Protein AF-X1UW43-F1 (afdb_monomer_lite)

Organism: NCBI:txid412755

Radius of gyration: 17.54 Å; chains: 1; bounding box: 46×27×48 Å

Structure (mmCIF, N/CA/C/O backbone):
data_AF-X1UW43-F1
#
_entry.id   AF-X1UW43-F1
#
loop_
_atom_site.group_PDB
_atom_site.id
_atom_site.type_symbol
_atom_site.label_atom_id
_atom_site.label_alt_id
_atom_site.label_comp_id
_atom_site.label_asym_id
_atom_site.label_entity_id
_atom_site.label_seq_id
_atom_site.pdbx_PDB_ins_code
_atom_site.Cartn_x
_atom_site.Cartn_y
_atom_site.Cartn_z
_atom_site.occupancy
_atom_site.B_iso_or_equiv
_atom_site.auth_seq_id
_atom_site.auth_comp_id
_atom_site.auth_asym_id
_atom_site.auth_atom_id
_atom_site.pdbx_PDB_model_num
ATOM 1 N N . MET A 1 1 ? -6.649 0.901 -11.925 1.00 90.19 1 MET A N 1
ATOM 2 C CA . MET A 1 1 ? -6.310 0.502 -13.309 1.00 90.19 1 MET A CA 1
ATOM 3 C C . MET A 1 1 ? -7.584 0.307 -14.123 1.00 90.19 1 MET A C 1
ATOM 5 O O . MET A 1 1 ? -8.541 -0.236 -13.590 1.00 90.19 1 MET A O 1
ATOM 9 N N . ASN A 1 2 ? -7.604 0.718 -15.393 1.00 94.00 2 ASN A N 1
ATOM 10 C CA . ASN A 1 2 ? -8.690 0.448 -16.346 1.00 94.00 2 ASN A CA 1
ATOM 11 C C . ASN A 1 2 ? -8.198 -0.354 -17.572 1.00 94.00 2 ASN A C 1
ATOM 13 O O . ASN A 1 2 ? -7.004 -0.603 -17.740 1.00 94.00 2 ASN A O 1
ATOM 17 N N . SER A 1 3 ? -9.119 -0.742 -18.460 1.00 96.75 3 SER A N 1
ATOM 18 C CA . SER A 1 3 ? -8.803 -1.560 -19.642 1.00 96.75 3 SER A CA 1
ATOM 19 C C . SER A 1 3 ? -7.842 -0.884 -20.632 1.00 96.75 3 SER A C 1
ATOM 21 O O . SER A 1 3 ? -7.029 -1.567 -21.255 1.00 96.75 3 SER A O 1
ATOM 23 N N . LYS A 1 4 ? -7.885 0.449 -20.772 1.00 96.19 4 LYS A N 1
ATOM 24 C CA . LYS A 1 4 ? -6.966 1.206 -21.643 1.00 96.19 4 LYS A CA 1
ATOM 25 C C . LYS A 1 4 ? -5.542 1.186 -21.086 1.00 96.19 4 LYS A C 1
ATOM 27 O O . LYS A 1 4 ? -4.604 0.924 -21.835 1.00 96.19 4 LYS A O 1
ATOM 32 N N . GLN A 1 5 ? -5.401 1.407 -19.781 1.00 96.12 5 GLN A N 1
ATOM 33 C CA . GLN A 1 5 ? -4.134 1.307 -19.053 1.00 96.12 5 GLN A CA 1
ATOM 34 C C . GLN A 1 5 ? -3.518 -0.091 -19.197 1.00 96.12 5 GLN A C 1
ATOM 36 O O . GLN A 1 5 ? -2.360 -0.210 -19.589 1.00 96.12 5 GLN A O 1
ATOM 41 N N . LEU A 1 6 ? -4.309 -1.152 -19.002 1.00 95.81 6 LEU A N 1
ATOM 42 C CA . LEU A 1 6 ? -3.822 -2.528 -19.144 1.00 95.81 6 LEU A CA 1
ATOM 43 C C . LEU A 1 6 ? -3.348 -2.844 -20.574 1.00 95.81 6 LEU A C 1
ATOM 45 O O . LEU A 1 6 ? -2.309 -3.473 -20.758 1.00 95.81 6 LEU A O 1
ATOM 49 N N . ARG A 1 7 ? -4.053 -2.357 -21.607 1.00 96.62 7 ARG A N 1
ATOM 50 C CA . ARG A 1 7 ? -3.602 -2.495 -23.007 1.00 96.62 7 ARG A CA 1
ATOM 51 C C . ARG A 1 7 ? -2.282 -1.769 -23.271 1.00 96.62 7 ARG A C 1
ATOM 53 O O . ARG A 1 7 ? -1.477 -2.256 -24.058 1.00 96.62 7 ARG A O 1
ATOM 60 N N . LYS A 1 8 ? -2.049 -0.617 -22.634 1.00 96.12 8 LYS A N 1
ATOM 61 C CA . LYS A 1 8 ? -0.772 0.105 -22.739 1.00 96.12 8 LYS A CA 1
ATOM 62 C C . LYS A 1 8 ? 0.363 -0.676 -22.078 1.00 96.12 8 LYS A C 1
ATOM 64 O O . LYS A 1 8 ? 1.406 -0.823 -22.708 1.00 96.12 8 LYS A O 1
ATOM 69 N N . ILE A 1 9 ? 0.128 -1.265 -20.904 1.00 96.00 9 ILE A N 1
ATOM 70 C CA . ILE A 1 9 ? 1.084 -2.185 -20.265 1.00 96.00 9 ILE A CA 1
ATOM 71 C C . ILE A 1 9 ? 1.389 -3.370 -21.192 1.00 96.00 9 ILE A C 1
ATOM 73 O O . ILE A 1 9 ? 2.551 -3.666 -21.434 1.00 96.00 9 ILE A O 1
ATOM 77 N N . ALA A 1 10 ? 0.381 -3.989 -21.811 1.00 96.81 10 ALA A N 1
ATOM 78 C CA . ALA A 1 10 ? 0.592 -5.087 -22.762 1.00 96.81 10 ALA A CA 1
ATOM 79 C C . ALA A 1 10 ? 1.395 -4.688 -24.021 1.00 96.81 10 ALA A C 1
ATOM 81 O O . ALA A 1 10 ? 1.997 -5.536 -24.674 1.00 96.81 10 ALA A O 1
ATOM 82 N N . ASN A 1 11 ? 1.418 -3.407 -24.396 1.00 96.75 11 ASN A N 1
ATOM 83 C CA . ASN A 1 11 ? 2.298 -2.933 -25.467 1.00 96.75 11 ASN A CA 1
ATOM 84 C C . ASN A 1 11 ? 3.738 -2.746 -24.972 1.00 96.75 11 ASN A C 1
ATOM 86 O O . ASN A 1 11 ? 4.671 -3.062 -25.708 1.00 96.75 11 ASN A O 1
ATOM 90 N N . LEU A 1 12 ? 3.921 -2.286 -23.727 1.00 95.94 12 LEU A N 1
ATOM 91 C CA . LEU A 1 12 ? 5.237 -2.241 -23.084 1.00 95.94 12 LEU A CA 1
ATOM 92 C C . LEU A 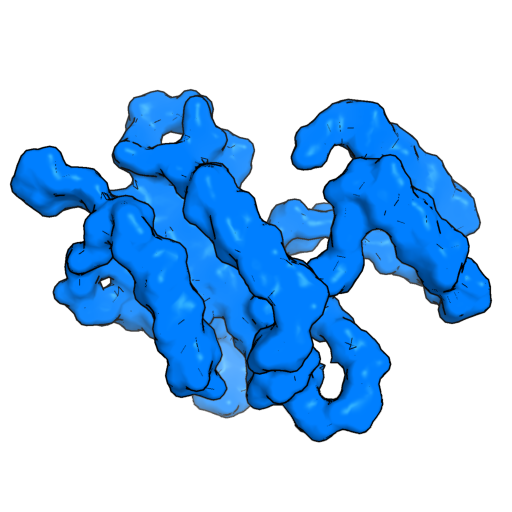1 12 ? 5.844 -3.642 -22.986 1.00 95.94 12 LEU A C 1
ATOM 94 O O . LEU A 1 12 ? 7.022 -3.811 -23.292 1.00 95.94 12 LEU A O 1
ATOM 98 N N . THR A 1 13 ? 5.045 -4.660 -22.643 1.00 97.06 13 THR A N 1
ATOM 99 C CA . THR A 1 13 ? 5.563 -6.030 -22.534 1.00 97.06 13 THR A CA 1
ATOM 100 C C . THR A 1 13 ? 6.121 -6.536 -23.856 1.00 97.06 13 THR A C 1
ATOM 102 O O . THR A 1 13 ? 7.210 -7.103 -23.881 1.00 97.06 13 THR A O 1
ATOM 105 N N . LYS A 1 14 ? 5.411 -6.301 -24.965 1.00 97.25 14 LYS A N 1
ATOM 106 C CA . LYS A 1 14 ? 5.841 -6.700 -26.313 1.00 97.25 14 LYS A CA 1
ATOM 107 C C . LYS A 1 14 ? 7.143 -6.035 -26.738 1.00 97.25 14 LYS A C 1
ATOM 109 O O . LYS A 1 14 ? 7.945 -6.682 -27.400 1.00 97.25 14 LYS A O 1
ATOM 114 N N . ARG A 1 15 ? 7.327 -4.760 -26.383 1.00 96.62 15 ARG A N 1
ATOM 115 C CA . ARG A 1 15 ? 8.488 -3.970 -26.804 1.00 96.62 15 ARG A CA 1
ATOM 116 C C . ARG A 1 15 ? 9.716 -4.221 -25.933 1.00 96.62 15 ARG A C 1
ATOM 118 O O . ARG A 1 15 ? 10.794 -4.372 -26.486 1.00 96.62 15 ARG A O 1
ATOM 125 N N . TYR A 1 16 ? 9.544 -4.293 -24.613 1.00 96.56 16 TYR A N 1
ATOM 126 C CA . TYR A 1 16 ? 10.672 -4.273 -23.674 1.00 96.56 16 TYR A CA 1
ATOM 127 C C . TYR A 1 16 ? 10.806 -5.530 -22.812 1.00 96.56 16 TYR A C 1
ATOM 129 O O . TYR A 1 16 ? 11.887 -5.813 -22.323 1.00 96.56 16 TYR A O 1
ATOM 137 N N . SER A 1 17 ? 9.733 -6.303 -22.613 1.00 96.44 17 SER A N 1
ATOM 138 C CA . SER A 1 17 ? 9.698 -7.399 -21.626 1.00 96.44 17 SER A CA 1
ATOM 139 C C . SER A 1 17 ? 9.433 -8.762 -22.265 1.00 96.44 17 SER A C 1
ATOM 141 O O . SER A 1 17 ? 8.788 -9.623 -21.673 1.00 96.44 17 SER A O 1
ATOM 143 N N . ARG A 1 18 ? 9.873 -8.969 -23.516 1.00 96.31 18 ARG A N 1
ATOM 144 C CA . ARG A 1 18 ? 9.711 -10.240 -24.261 1.00 96.31 18 ARG A CA 1
ATOM 145 C C . ARG A 1 18 ? 8.270 -10.778 -24.264 1.00 96.31 18 ARG A C 1
ATOM 147 O O . ARG A 1 18 ? 8.042 -11.980 -24.178 1.00 96.31 18 ARG A O 1
ATOM 154 N N . ASN A 1 19 ? 7.292 -9.875 -24.349 1.00 97.00 19 ASN A N 1
ATOM 155 C CA . ASN A 1 19 ? 5.861 -10.177 -24.266 1.00 97.00 19 ASN A CA 1
ATOM 156 C C . ASN A 1 19 ? 5.441 -10.896 -22.961 1.00 97.00 19 ASN A C 1
ATOM 158 O O . ASN A 1 19 ? 4.479 -11.659 -22.952 1.00 97.00 19 ASN A O 1
ATOM 162 N N . HIS A 1 20 ? 6.147 -10.634 -21.859 1.00 96.81 20 HIS A N 1
ATOM 163 C CA . HIS A 1 20 ? 5.925 -11.235 -20.545 1.00 96.81 20 HIS A CA 1
ATOM 164 C C . HIS A 1 20 ? 5.667 -10.170 -19.469 1.00 96.81 2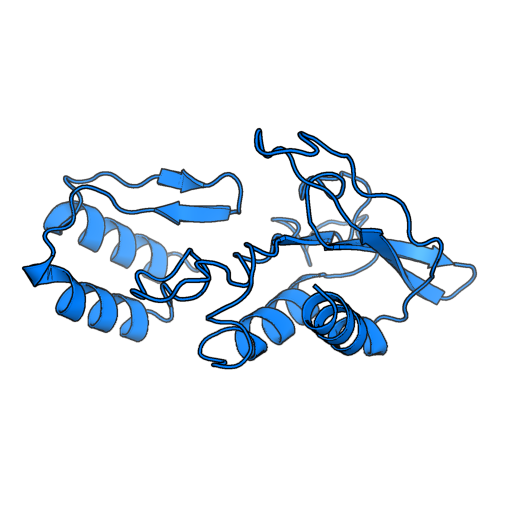0 HIS A C 1
ATOM 166 O O . HIS A 1 20 ? 6.261 -9.091 -19.504 1.00 96.81 20 HIS A O 1
ATOM 172 N N . ALA A 1 21 ? 4.793 -10.478 -18.511 1.00 96.31 21 ALA A N 1
ATOM 173 C CA . ALA A 1 21 ? 4.546 -9.698 -17.300 1.00 96.31 21 ALA A CA 1
ATOM 174 C C . ALA A 1 21 ? 4.004 -10.609 -16.197 1.00 96.31 21 ALA A C 1
ATOM 176 O O . ALA A 1 21 ? 3.316 -11.587 -16.487 1.00 96.31 21 ALA A O 1
ATOM 177 N N . GLU A 1 22 ? 4.253 -10.243 -14.944 1.00 96.88 22 GLU A N 1
ATOM 178 C CA . GLU A 1 22 ? 3.794 -11.000 -13.779 1.00 96.88 22 GLU A CA 1
ATOM 179 C C . GLU A 1 22 ? 2.925 -10.137 -12.872 1.00 96.88 22 GLU A C 1
ATOM 181 O O . GLU A 1 22 ? 3.258 -8.987 -12.589 1.00 96.88 22 GLU A O 1
ATOM 186 N N . ILE A 1 23 ? 1.819 -10.703 -12.388 1.00 95.50 23 ILE A N 1
ATOM 187 C CA . ILE A 1 23 ? 1.035 -10.104 -11.306 1.00 95.50 23 ILE A CA 1
ATOM 188 C C . ILE A 1 23 ? 1.636 -10.580 -9.985 1.00 95.50 23 ILE A C 1
ATOM 190 O O . ILE A 1 23 ? 1.760 -11.781 -9.747 1.00 95.50 23 ILE A O 1
ATOM 194 N N . THR A 1 24 ? 2.007 -9.645 -9.118 1.00 94.12 24 THR A N 1
ATOM 195 C CA . THR A 1 24 ? 2.654 -9.965 -7.845 1.00 94.12 24 THR A CA 1
ATOM 196 C C . THR A 1 24 ? 1.635 -10.386 -6.788 1.00 94.12 24 THR A C 1
ATOM 198 O O . THR A 1 24 ? 0.456 -10.026 -6.830 1.00 94.12 24 THR A O 1
ATOM 201 N N . ASN A 1 25 ? 2.112 -11.056 -5.737 1.00 92.50 25 ASN A N 1
ATOM 202 C CA . ASN A 1 25 ? 1.323 -11.331 -4.529 1.00 92.50 25 ASN A CA 1
ATOM 203 C C . ASN A 1 25 ? 0.934 -10.067 -3.734 1.00 92.50 25 ASN A C 1
ATOM 205 O O . ASN A 1 25 ? 0.271 -10.170 -2.703 1.00 92.50 25 ASN A O 1
ATOM 209 N N . ARG A 1 26 ? 1.352 -8.883 -4.198 1.00 93.81 26 ARG A N 1
ATOM 210 C CA . ARG A 1 26 ? 0.950 -7.583 -3.670 1.00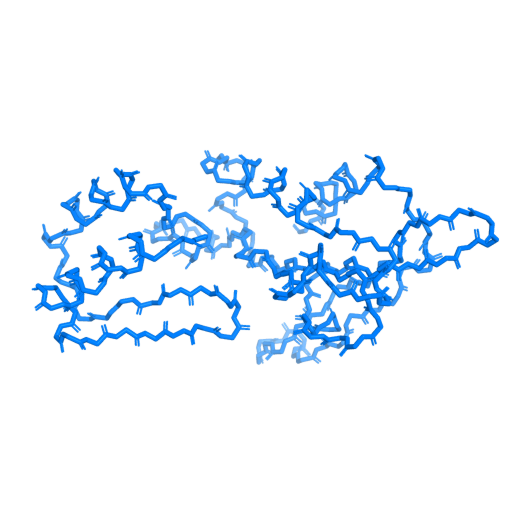 93.81 26 ARG A CA 1
ATOM 211 C C . ARG A 1 26 ? 0.097 -6.786 -4.653 1.00 93.81 26 ARG A C 1
ATOM 213 O O . ARG A 1 26 ? 0.040 -5.577 -4.516 1.00 93.81 26 ARG A O 1
ATOM 220 N N . GLN A 1 27 ? -0.566 -7.433 -5.614 1.00 94.69 27 GLN A N 1
ATOM 221 C CA . GLN A 1 27 ? -1.487 -6.784 -6.564 1.00 94.69 27 GLN A CA 1
ATOM 222 C C . GLN A 1 27 ? -0.816 -5.752 -7.498 1.00 94.69 27 GLN A C 1
ATOM 224 O O . GLN A 1 27 ? -1.488 -4.883 -8.049 1.00 94.69 27 GLN A O 1
ATOM 229 N N . SER A 1 28 ? 0.502 -5.848 -7.704 1.00 93.25 28 SER A N 1
ATOM 230 C CA . SER A 1 28 ? 1.256 -5.020 -8.661 1.00 93.25 28 SER A CA 1
ATOM 231 C C . SER A 1 28 ? 1.578 -5.808 -9.933 1.00 93.25 28 SER A C 1
ATOM 233 O O . SER A 1 28 ? 1.347 -7.015 -9.988 1.00 93.25 28 SER A O 1
ATOM 235 N N . ILE A 1 29 ? 2.136 -5.142 -10.948 1.00 94.00 29 ILE A N 1
ATOM 236 C CA . ILE A 1 29 ? 2.625 -5.782 -12.178 1.00 94.00 29 ILE A CA 1
ATOM 237 C C . ILE A 1 29 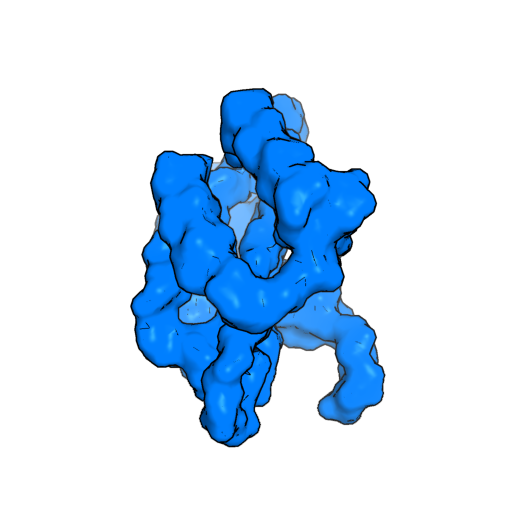? 4.139 -5.589 -12.271 1.00 94.00 29 ILE A C 1
ATOM 239 O O . ILE A 1 29 ? 4.621 -4.471 -12.105 1.00 94.00 29 ILE A O 1
ATOM 243 N N . GLN A 1 30 ? 4.875 -6.661 -12.555 1.00 93.88 30 GLN A N 1
ATOM 244 C CA . GLN A 1 30 ? 6.315 -6.633 -12.806 1.00 93.88 30 GLN A CA 1
ATOM 245 C C . GLN A 1 30 ? 6.622 -6.944 -14.271 1.00 93.88 30 GLN A C 1
ATOM 247 O O . GLN A 1 30 ? 6.085 -7.891 -14.853 1.00 93.88 30 GLN A O 1
ATOM 252 N N . LEU A 1 31 ? 7.492 -6.117 -14.851 1.00 93.88 31 LEU A N 1
ATOM 253 C CA . LEU A 1 31 ? 8.098 -6.323 -16.162 1.00 93.88 31 LEU A CA 1
ATOM 254 C C . LEU A 1 31 ? 9.540 -6.796 -15.966 1.00 93.88 31 LEU A C 1
ATOM 256 O O . LEU A 1 31 ? 10.213 -6.366 -15.031 1.00 93.88 31 LEU A O 1
ATOM 260 N N . HIS A 1 32 ? 10.003 -7.669 -16.852 1.00 93.00 32 HIS A N 1
ATOM 261 C CA . HIS A 1 32 ? 11.299 -8.341 -16.774 1.00 93.00 32 HIS A CA 1
ATOM 262 C C . HIS A 1 32 ? 12.103 -8.083 -18.049 1.00 93.00 32 HIS A C 1
ATOM 264 O O . HIS A 1 32 ? 11.546 -7.635 -19.041 1.00 93.00 32 HIS A O 1
ATOM 270 N N . TRP A 1 33 ? 13.401 -8.398 -18.053 1.00 94.88 33 TRP A N 1
ATOM 271 C CA . TRP A 1 33 ? 14.257 -8.286 -19.252 1.00 94.88 33 TRP A CA 1
ATOM 272 C C . TRP A 1 33 ? 14.370 -6.873 -19.845 1.00 94.88 33 TRP A C 1
ATOM 274 O O . TRP A 1 33 ? 14.682 -6.737 -21.022 1.00 94.88 33 TRP A O 1
ATOM 284 N N . ILE A 1 34 ? 14.115 -5.844 -19.035 1.00 92.62 34 ILE A N 1
ATOM 285 C CA . ILE A 1 34 ? 14.243 -4.446 -19.440 1.00 92.62 34 ILE A CA 1
ATOM 286 C C . ILE A 1 34 ? 15.727 -4.086 -19.544 1.00 92.62 34 ILE A C 1
ATOM 288 O O . ILE A 1 34 ? 16.461 -4.215 -18.561 1.00 92.62 34 ILE A O 1
ATOM 292 N N . ASP A 1 35 ? 16.155 -3.590 -20.703 1.00 94.44 35 ASP A N 1
ATOM 293 C CA . ASP A 1 35 ? 17.495 -3.036 -20.864 1.00 94.44 35 ASP A CA 1
ATOM 294 C C . ASP A 1 35 ? 17.593 -1.676 -20.157 1.00 94.44 35 ASP A C 1
ATOM 296 O O . ASP A 1 35 ? 16.710 -0.824 -20.267 1.00 94.44 35 ASP A O 1
ATOM 300 N N . ALA A 1 36 ? 18.691 -1.437 -19.433 1.00 91.38 36 ALA A N 1
ATOM 301 C CA . ALA A 1 36 ? 18.860 -0.224 -18.624 1.00 91.38 36 ALA A CA 1
ATOM 302 C C . ALA A 1 36 ? 18.755 1.077 -19.447 1.00 91.38 36 ALA A C 1
ATOM 304 O O . ALA A 1 36 ? 18.292 2.098 -18.941 1.00 91.38 36 ALA A O 1
ATOM 305 N N . GLN A 1 37 ? 19.147 1.028 -20.722 1.00 95.69 37 GLN A N 1
ATOM 306 C CA . GLN A 1 37 ? 19.047 2.144 -21.667 1.00 95.69 37 GLN A CA 1
ATOM 307 C C . GLN A 1 37 ? 17.601 2.569 -21.978 1.00 95.69 37 GLN A C 1
ATOM 309 O O . GLN A 1 37 ? 17.371 3.733 -22.295 1.00 95.69 37 GLN A O 1
ATOM 314 N N . ASP A 1 38 ? 16.627 1.667 -21.819 1.00 94.56 38 ASP A N 1
ATOM 315 C CA . ASP A 1 38 ? 15.209 1.934 -22.091 1.00 94.56 38 ASP A CA 1
ATOM 316 C C . ASP A 1 38 ? 14.464 2.500 -20.871 1.00 94.56 38 ASP A C 1
ATOM 318 O O . ASP A 1 38 ? 13.309 2.922 -20.978 1.00 94.56 38 ASP A O 1
ATOM 322 N N . ALA A 1 39 ? 15.107 2.534 -19.697 1.00 89.88 39 ALA A N 1
ATOM 323 C CA . ALA A 1 39 ? 14.457 2.861 -18.428 1.00 89.88 39 ALA A CA 1
ATOM 324 C C . ALA A 1 39 ? 13.758 4.231 -18.447 1.00 89.88 39 ALA A C 1
ATOM 326 O O . ALA A 1 39 ? 12.604 4.340 -18.034 1.00 89.88 39 ALA A O 1
ATOM 327 N N . LEU A 1 40 ? 14.415 5.270 -18.978 1.00 91.06 40 LEU A N 1
ATOM 328 C CA . LEU A 1 40 ? 13.843 6.622 -19.032 1.00 91.06 40 LEU A CA 1
ATOM 329 C C . LEU A 1 40 ? 12.618 6.708 -19.954 1.00 91.06 40 LEU A C 1
ATOM 331 O O . LEU A 1 40 ? 11.650 7.398 -19.627 1.00 91.06 40 LEU A O 1
ATOM 335 N N . GLU A 1 41 ? 12.629 5.997 -21.087 1.00 94.44 41 GLU A N 1
ATOM 336 C CA . GLU A 1 41 ? 11.472 5.943 -21.987 1.00 94.44 41 GLU A CA 1
ATOM 337 C C . GLU A 1 41 ? 10.299 5.234 -21.298 1.00 94.44 41 GLU A C 1
ATOM 339 O O . GLU A 1 41 ? 9.173 5.737 -21.315 1.00 94.44 41 GLU A O 1
ATOM 344 N N . ILE A 1 42 ? 10.566 4.105 -20.634 1.00 93.69 42 ILE A N 1
ATOM 345 C CA . ILE A 1 42 ? 9.555 3.343 -19.896 1.00 93.69 42 ILE A CA 1
ATOM 346 C C . ILE A 1 42 ? 8.949 4.191 -18.779 1.00 93.69 42 ILE A C 1
ATOM 348 O O . ILE A 1 42 ? 7.723 4.258 -18.690 1.00 93.69 42 ILE A O 1
ATOM 352 N N . PHE A 1 43 ? 9.763 4.883 -17.976 1.00 91.38 43 PHE A N 1
ATOM 353 C CA . PHE A 1 43 ? 9.264 5.778 -16.928 1.00 91.38 43 PHE A CA 1
ATOM 354 C C . PHE A 1 43 ? 8.377 6.886 -17.503 1.00 91.38 43 PHE A C 1
ATOM 356 O O . PHE A 1 43 ? 7.275 7.098 -17.002 1.00 91.38 43 PHE A O 1
ATOM 363 N N . SER A 1 44 ? 8.778 7.517 -18.614 1.00 93.38 44 SER A N 1
ATOM 364 C CA . SER A 1 44 ? 7.945 8.524 -19.289 1.00 93.38 44 SER A CA 1
ATOM 365 C C . SER A 1 44 ? 6.611 7.956 -19.785 1.00 93.38 44 SER A C 1
ATOM 367 O O . SER A 1 44 ? 5.582 8.630 -19.716 1.00 93.38 44 SER A O 1
ATOM 369 N N . ILE A 1 45 ? 6.595 6.727 -20.312 1.00 94.12 45 ILE A N 1
ATOM 370 C CA . ILE A 1 45 ? 5.353 6.086 -20.763 1.00 94.12 45 ILE A CA 1
ATOM 371 C C . ILE A 1 45 ? 4.457 5.743 -19.571 1.00 94.12 45 ILE A C 1
ATOM 373 O O . ILE A 1 45 ? 3.254 5.988 -19.654 1.00 94.12 45 ILE A O 1
ATOM 377 N N . MET A 1 46 ? 5.025 5.180 -18.500 1.00 92.88 46 MET A N 1
ATOM 378 C CA . MET A 1 46 ? 4.303 4.799 -17.282 1.00 92.88 46 MET A CA 1
ATOM 379 C C . MET A 1 46 ? 3.631 6.012 -16.632 1.00 92.88 46 MET A C 1
ATOM 381 O O . MET A 1 46 ? 2.427 5.963 -16.370 1.00 92.88 46 MET A O 1
ATOM 385 N N . ASP A 1 47 ? 4.360 7.121 -16.505 1.00 91.81 47 ASP A N 1
ATOM 386 C CA . ASP A 1 47 ? 3.841 8.390 -15.989 1.00 91.81 47 ASP A CA 1
ATOM 387 C C . ASP A 1 47 ? 2.653 8.901 -16.827 1.00 91.81 47 ASP A C 1
ATOM 389 O O . ASP A 1 47 ? 1.558 9.128 -16.310 1.00 91.81 47 ASP A O 1
ATOM 393 N N . LYS A 1 48 ? 2.790 8.920 -18.163 1.00 93.56 48 LYS A N 1
ATOM 394 C CA . LYS A 1 48 ? 1.711 9.321 -19.093 1.00 93.56 48 LYS A CA 1
ATOM 395 C C . LYS A 1 48 ? 0.438 8.482 -18.981 1.00 93.56 48 LYS A C 1
ATOM 397 O O . LYS A 1 48 ? -0.634 8.953 -19.361 1.00 93.56 48 LYS A O 1
ATOM 402 N N . ILE A 1 49 ? 0.536 7.227 -18.541 1.00 94.19 49 ILE A N 1
ATOM 403 C CA . ILE A 1 49 ? -0.631 6.354 -18.343 1.00 94.19 49 ILE A CA 1
ATOM 404 C C . ILE A 1 49 ? -1.101 6.313 -16.883 1.00 94.19 49 ILE A C 1
ATOM 406 O O . ILE A 1 49 ? -2.037 5.568 -16.583 1.00 94.19 49 ILE A O 1
ATOM 410 N N . GLY A 1 50 ? -0.520 7.135 -16.005 1.00 91.38 50 GLY A N 1
ATOM 411 C CA . GLY A 1 50 ? -0.917 7.296 -14.608 1.00 91.38 50 GLY A CA 1
ATOM 412 C C . GLY A 1 50 ? -0.417 6.183 -13.691 1.00 91.38 50 GLY A C 1
ATOM 413 O O . GLY A 1 50 ? -1.139 5.787 -12.777 1.00 91.38 50 GLY A O 1
ATOM 414 N N . PHE A 1 51 ? 0.769 5.635 -13.962 1.00 91.38 51 PHE A N 1
ATOM 415 C CA . PHE A 1 51 ? 1.450 4.701 -13.069 1.00 91.38 51 PHE A CA 1
ATOM 416 C C . PHE A 1 51 ? 2.826 5.225 -12.682 1.00 91.38 51 PHE A C 1
ATOM 418 O O . PHE A 1 51 ? 3.537 5.804 -13.498 1.00 91.38 51 PHE A O 1
ATOM 425 N N . THR A 1 52 ? 3.224 4.919 -11.454 1.00 88.19 52 THR A N 1
ATOM 426 C CA . THR A 1 52 ? 4.586 5.111 -10.966 1.00 88.19 52 THR A CA 1
ATOM 427 C C . THR A 1 52 ? 5.238 3.758 -10.691 1.00 88.19 52 THR A C 1
ATOM 429 O O . THR A 1 52 ? 4.555 2.747 -10.503 1.00 88.19 52 THR A O 1
ATOM 432 N N . THR A 1 53 ? 6.566 3.737 -10.699 1.00 83.12 53 THR A N 1
ATOM 433 C CA . THR A 1 53 ? 7.391 2.609 -10.238 1.00 83.12 53 THR A CA 1
ATOM 434 C C . THR A 1 53 ? 7.990 2.859 -8.856 1.00 83.12 53 THR A C 1
ATOM 436 O O . THR A 1 53 ? 8.711 2.010 -8.333 1.00 83.12 53 THR A O 1
ATOM 439 N N . ASP A 1 54 ? 7.706 4.026 -8.283 1.00 75.38 54 ASP A N 1
ATOM 440 C CA . ASP A 1 54 ? 7.978 4.344 -6.893 1.00 75.38 54 ASP A CA 1
ATOM 441 C C . ASP A 1 54 ? 7.131 3.428 -5.988 1.00 75.38 54 ASP A C 1
ATOM 443 O O . ASP A 1 54 ? 5.991 3.140 -6.353 1.00 75.38 54 ASP A O 1
ATOM 447 N N . MET A 1 55 ? 7.662 2.949 -4.852 1.00 68.12 55 MET A N 1
ATOM 448 C CA . MET A 1 55 ? 7.074 1.922 -3.945 1.00 68.12 55 MET A CA 1
ATOM 449 C C . MET A 1 55 ? 7.391 0.433 -4.245 1.00 68.12 55 MET A C 1
ATOM 451 O O . MET A 1 55 ? 6.607 -0.472 -3.908 1.00 68.12 55 MET A O 1
ATOM 455 N N . CYS A 1 56 ? 8.522 0.133 -4.897 1.00 63.09 56 CYS A N 1
ATOM 456 C CA . CYS A 1 56 ? 8.955 -1.239 -5.223 1.00 63.09 56 CYS A CA 1
ATOM 457 C C . CYS A 1 56 ? 10.453 -1.530 -4.996 1.00 63.09 56 CYS A C 1
ATOM 459 O O . CYS A 1 56 ? 10.994 -2.468 -5.583 1.00 63.09 56 CYS A O 1
ATOM 461 N N . GLY A 1 57 ? 11.104 -0.810 -4.083 1.00 58.38 57 GLY A N 1
ATOM 462 C CA . GLY A 1 57 ? 12.537 -0.911 -3.828 1.00 58.38 57 GLY A CA 1
ATOM 463 C C . GLY A 1 57 ? 13.300 -0.112 -4.869 1.00 58.38 57 GLY A C 1
ATOM 464 O O . GLY A 1 57 ? 13.642 -0.617 -5.938 1.00 58.38 57 GLY A O 1
ATOM 465 N N . GLN A 1 58 ? 13.540 1.158 -4.570 1.00 57.53 58 GLN A N 1
ATOM 466 C CA . GLN A 1 58 ? 14.317 2.002 -5.456 1.00 57.53 58 GLN A CA 1
ATOM 467 C C . GLN A 1 58 ? 15.796 1.566 -5.452 1.00 57.53 58 GLN A C 1
ATOM 469 O O . GLN A 1 58 ? 16.371 1.221 -4.418 1.00 57.53 58 GLN A O 1
ATOM 474 N N . GLY A 1 59 ? 16.425 1.586 -6.628 1.00 49.94 59 GLY A N 1
ATOM 475 C CA . GLY A 1 59 ? 17.850 1.303 -6.820 1.00 49.94 59 GLY A CA 1
ATOM 476 C C . GLY A 1 59 ? 18.752 2.460 -6.383 1.00 49.94 59 GLY A C 1
ATOM 477 O O . GLY A 1 59 ? 19.600 2.893 -7.161 1.00 49.94 59 GLY A O 1
ATOM 478 N N . PHE A 1 60 ? 18.566 2.996 -5.175 1.00 52.91 60 PHE A N 1
ATOM 479 C CA . PHE A 1 60 ? 19.485 3.992 -4.623 1.00 52.91 60 PHE A CA 1
ATOM 480 C C . PHE A 1 60 ? 20.703 3.301 -4.031 1.00 52.91 60 PHE A C 1
ATOM 482 O O . PHE A 1 60 ? 20.595 2.280 -3.367 1.00 52.91 60 PHE A O 1
ATOM 489 N N . LYS A 1 61 ? 21.885 3.881 -4.246 1.00 49.50 61 LYS A N 1
ATOM 490 C CA . LYS A 1 61 ? 23.165 3.370 -3.722 1.00 49.50 61 LYS A CA 1
ATOM 491 C C . LYS A 1 61 ? 23.337 3.587 -2.204 1.00 49.50 61 LYS A C 1
ATOM 493 O O . LYS A 1 61 ? 24.447 3.434 -1.699 1.00 49.50 61 LYS A O 1
ATOM 498 N N . GLY A 1 62 ? 22.280 4.006 -1.505 1.00 56.34 62 GLY A N 1
ATOM 499 C CA . GLY A 1 62 ? 22.282 4.271 -0.068 1.00 56.34 62 GLY A CA 1
ATOM 500 C C . GLY A 1 62 ? 22.452 2.996 0.759 1.00 56.34 62 GLY A C 1
ATOM 501 O O . GLY A 1 62 ? 22.319 1.880 0.262 1.00 56.34 62 GLY A O 1
ATOM 502 N N . ALA A 1 63 ? 22.765 3.150 2.045 1.00 52.50 63 ALA A N 1
ATOM 503 C CA . ALA A 1 63 ? 22.917 2.011 2.949 1.00 52.50 63 ALA A CA 1
ATOM 504 C C . ALA A 1 63 ? 21.564 1.370 3.333 1.00 52.50 63 ALA A C 1
ATOM 506 O O . ALA A 1 63 ? 21.548 0.239 3.828 1.00 52.50 63 ALA A O 1
ATOM 507 N N . ARG A 1 64 ? 20.441 2.077 3.125 1.00 61.00 64 ARG A N 1
ATOM 508 C CA . ARG A 1 64 ? 19.107 1.702 3.606 1.00 61.00 64 ARG A CA 1
ATOM 509 C C . ARG A 1 64 ? 18.139 1.532 2.422 1.00 61.00 64 ARG A C 1
ATOM 511 O O . ARG A 1 64 ? 17.528 2.459 1.926 1.00 61.00 64 ARG A O 1
ATOM 518 N N . TYR A 1 65 ? 18.007 0.299 1.935 1.00 70.19 65 TYR A N 1
ATOM 519 C CA . TYR A 1 65 ? 17.193 -0.053 0.755 1.00 70.19 65 TYR A CA 1
ATOM 520 C C . TYR A 1 65 ? 15.698 -0.276 1.076 1.00 70.19 65 TYR A C 1
ATOM 522 O O . TYR A 1 65 ? 15.077 -1.223 0.573 1.00 70.19 65 TYR A O 1
ATOM 530 N N . GLY A 1 66 ? 15.140 0.491 2.009 1.00 80.19 66 GLY A N 1
ATOM 531 C CA . GLY A 1 66 ? 13.765 0.346 2.474 1.00 80.19 66 GLY A CA 1
ATOM 532 C C . GLY A 1 66 ? 12.862 1.465 1.979 1.00 80.19 66 GLY A C 1
ATOM 533 O O . GLY A 1 66 ? 13.266 2.615 1.895 1.00 80.19 66 GLY A O 1
ATOM 534 N N . ASP A 1 67 ? 11.621 1.104 1.698 1.00 88.00 67 ASP A N 1
ATOM 535 C CA . ASP A 1 67 ? 10.551 1.992 1.273 1.00 88.00 67 ASP A CA 1
ATOM 536 C C . ASP A 1 67 ? 9.203 1.431 1.736 1.00 88.00 67 ASP A C 1
ATOM 538 O O . ASP A 1 67 ? 9.064 0.230 2.039 1.00 88.00 67 ASP A O 1
ATOM 542 N N . ALA A 1 68 ? 8.184 2.286 1.743 1.00 91.69 68 ALA A N 1
ATOM 543 C CA . ALA A 1 68 ? 6.811 1.821 1.789 1.00 91.69 68 ALA A CA 1
ATOM 544 C C . ALA A 1 68 ? 6.509 1.018 0.509 1.00 91.69 68 ALA A C 1
ATOM 546 O O . ALA A 1 68 ? 6.796 1.427 -0.611 1.00 91.69 68 ALA A O 1
ATOM 547 N N . ARG A 1 69 ? 5.953 -0.184 0.658 1.00 92.19 69 ARG A N 1
ATOM 548 C CA . ARG A 1 69 ? 5.588 -1.059 -0.467 1.00 92.19 69 ARG A CA 1
ATOM 549 C C . ARG A 1 69 ? 4.169 -0.795 -0.918 1.00 92.19 69 ARG A C 1
ATOM 551 O O . ARG A 1 69 ? 3.365 -0.284 -0.143 1.00 92.19 69 ARG A O 1
ATOM 558 N N . ASN A 1 70 ? 3.839 -1.277 -2.122 1.00 93.69 70 ASN A N 1
ATOM 559 C CA . ASN A 1 70 ? 2.466 -1.249 -2.623 1.00 93.69 70 ASN A CA 1
ATOM 560 C C . ASN A 1 70 ? 1.461 -1.652 -1.533 1.00 93.69 70 ASN A C 1
ATOM 562 O O . ASN A 1 70 ? 1.609 -2.708 -0.899 1.00 93.69 70 ASN A O 1
ATOM 566 N N . ILE A 1 71 ? 0.466 -0.797 -1.322 1.00 95.69 71 ILE A N 1
ATOM 567 C CA . ILE A 1 71 ? -0.538 -0.946 -0.274 1.00 95.69 71 ILE A CA 1
ATOM 568 C C . ILE A 1 71 ? -1.569 -1.959 -0.753 1.00 95.69 71 ILE A C 1
ATOM 570 O O . ILE A 1 71 ? -2.190 -1.788 -1.800 1.00 95.69 71 ILE A O 1
ATOM 574 N N . LEU A 1 72 ? -1.739 -3.036 0.010 1.00 96.69 72 LEU A N 1
ATOM 575 C CA . LEU A 1 72 ? -2.739 -4.048 -0.306 1.00 96.69 72 LEU A CA 1
ATOM 576 C C . LEU A 1 72 ? -4.131 -3.562 0.082 1.00 96.69 72 LEU A C 1
ATOM 578 O O . LEU A 1 72 ? -4.322 -3.059 1.188 1.00 96.69 72 LEU A O 1
ATOM 582 N N . CYS A 1 73 ? -5.112 -3.800 -0.782 1.00 96.31 73 CYS A N 1
ATOM 583 C CA . CYS A 1 73 ? -6.518 -3.606 -0.452 1.00 96.31 73 CYS A CA 1
ATOM 584 C C . CYS A 1 73 ? -7.363 -4.773 -0.961 1.00 96.31 73 CYS A C 1
ATOM 586 O O . CYS A 1 73 ? -6.947 -5.518 -1.852 1.00 96.31 73 CYS A O 1
ATOM 588 N N . CYS A 1 74 ? -8.550 -4.957 -0.385 1.00 94.00 74 CYS A N 1
ATOM 589 C CA . CYS A 1 74 ? -9.515 -5.918 -0.901 1.00 94.00 74 CYS A CA 1
ATOM 590 C C . CYS A 1 74 ? -9.770 -5.644 -2.401 1.00 94.00 74 CYS A C 1
ATOM 592 O O . CYS A 1 74 ? -10.097 -4.510 -2.759 1.00 94.00 74 CYS A O 1
ATOM 594 N N . PRO A 1 75 ? -9.635 -6.644 -3.297 1.00 92.94 75 PRO A N 1
ATOM 595 C CA . PRO A 1 75 ? -9.789 -6.435 -4.740 1.00 92.94 75 PRO A CA 1
ATOM 596 C C . PRO A 1 75 ? -11.212 -6.019 -5.142 1.00 92.94 75 PRO A C 1
ATOM 598 O O . PRO A 1 75 ? -11.404 -5.472 -6.225 1.00 92.94 75 PRO A O 1
ATOM 601 N N . VAL A 1 76 ? -12.191 -6.265 -4.269 1.00 93.81 76 VAL A N 1
ATOM 602 C CA . VAL A 1 76 ? -13.602 -5.892 -4.429 1.00 93.81 76 VAL A CA 1
ATOM 603 C C . VAL A 1 76 ? -14.045 -4.847 -3.395 1.00 93.81 76 VAL A C 1
ATOM 605 O O . VAL A 1 76 ? -15.233 -4.707 -3.125 1.00 93.81 76 VAL A O 1
ATOM 608 N N . SER A 1 77 ? -13.096 -4.093 -2.824 1.00 94.62 77 SER A N 1
ATOM 609 C CA . SER A 1 77 ? -13.393 -2.975 -1.919 1.00 94.62 77 SER A CA 1
ATOM 610 C C . SER A 1 77 ? -14.332 -1.963 -2.585 1.00 94.62 77 SER A C 1
ATOM 612 O O . SER A 1 77 ? -14.051 -1.496 -3.692 1.00 94.62 77 SER A O 1
ATOM 614 N N . GLY A 1 78 ? -15.416 -1.591 -1.913 1.00 95.00 78 GLY A N 1
ATOM 615 C CA . GLY A 1 78 ? -16.482 -0.732 -2.443 1.00 95.00 78 GLY A CA 1
ATOM 616 C C . GLY A 1 78 ? -17.610 -1.482 -3.163 1.00 95.00 78 GLY A C 1
ATOM 617 O O . GLY A 1 78 ? -18.565 -0.843 -3.606 1.00 95.00 78 GLY A O 1
ATOM 618 N N . PHE A 1 79 ? -17.491 -2.801 -3.335 1.00 94.38 79 PHE A N 1
ATOM 619 C CA . PHE A 1 79 ? -18.465 -3.642 -4.044 1.00 94.38 79 PHE A CA 1
ATOM 620 C C . PHE A 1 79 ? -18.906 -4.871 -3.245 1.00 94.38 79 PHE A C 1
ATOM 622 O O . PHE A 1 79 ? -19.959 -5.439 -3.542 1.00 94.38 79 PHE A O 1
ATOM 629 N N . GLU A 1 80 ? -18.099 -5.310 -2.280 1.00 93.38 80 GLU A N 1
ATOM 630 C CA . GLU A 1 80 ? -18.424 -6.437 -1.414 1.00 93.38 80 GLU A CA 1
ATOM 631 C C . GLU A 1 80 ? -19.638 -6.099 -0.543 1.00 93.38 80 GLU A C 1
ATOM 633 O O . GLU A 1 80 ? -19.695 -5.036 0.066 1.00 93.38 80 GLU A O 1
ATOM 638 N N . LYS A 1 81 ? -20.626 -6.995 -0.484 1.00 91.75 81 LYS A N 1
ATOM 639 C CA . LYS A 1 81 ? -21.896 -6.705 0.201 1.00 91.75 81 LYS A CA 1
ATOM 640 C C . LYS A 1 81 ? -21.732 -6.647 1.713 1.00 91.75 81 LYS A C 1
ATOM 642 O O . LYS A 1 81 ? -22.403 -5.853 2.365 1.00 91.75 81 LYS A O 1
ATOM 647 N N . ASP A 1 82 ? -20.845 -7.488 2.233 1.00 91.06 82 ASP A N 1
ATOM 648 C CA . ASP A 1 82 ? -20.628 -7.656 3.668 1.00 91.06 82 ASP A CA 1
ATOM 649 C C . ASP A 1 82 ? -19.396 -6.879 4.169 1.00 91.06 82 ASP A C 1
ATOM 651 O O . ASP A 1 82 ? -18.911 -7.122 5.278 1.00 91.06 82 ASP A O 1
ATOM 655 N N . GLU A 1 83 ? -18.837 -5.963 3.367 1.00 95.44 83 GLU A N 1
ATOM 656 C CA . GLU A 1 83 ? -17.764 -5.100 3.856 1.00 95.44 83 GLU A CA 1
ATOM 657 C C . GLU A 1 83 ? -18.309 -4.047 4.824 1.00 95.44 83 GLU A C 1
ATOM 659 O O . GLU A 1 83 ? -19.338 -3.416 4.599 1.00 95.44 83 GLU A O 1
ATOM 664 N N . LEU A 1 84 ? -17.582 -3.836 5.916 1.00 96.56 84 LEU A N 1
ATOM 665 C CA . LEU A 1 84 ? -17.886 -2.790 6.883 1.00 96.56 84 LEU A CA 1
ATOM 666 C C . LEU A 1 84 ? -17.431 -1.418 6.378 1.00 96.56 84 LEU A C 1
ATOM 668 O O . LEU A 1 84 ? -18.058 -0.412 6.694 1.00 96.56 84 LEU A O 1
ATOM 672 N N . LEU A 1 85 ? -16.331 -1.375 5.618 1.00 96.31 85 LEU A N 1
ATOM 673 C CA . LEU A 1 85 ? -15.735 -0.147 5.094 1.00 96.31 85 LEU A CA 1
ATOM 674 C C . LEU A 1 85 ? -15.149 -0.359 3.704 1.00 96.31 85 LEU A C 1
ATOM 676 O O . LEU A 1 85 ? -14.450 -1.337 3.457 1.00 96.31 85 LEU A O 1
ATOM 680 N N . ASN A 1 86 ? -15.305 0.638 2.838 1.00 96.69 86 ASN A N 1
ATOM 681 C CA . ASN A 1 86 ? -14.508 0.726 1.624 1.00 96.69 86 ASN A CA 1
ATOM 682 C C . ASN A 1 86 ? -13.084 1.195 1.980 1.00 96.69 86 ASN A C 1
ATOM 684 O O . ASN A 1 86 ? -12.893 2.329 2.416 1.00 96.69 86 ASN A O 1
ATOM 688 N N . GLY A 1 87 ? -12.079 0.347 1.760 1.00 95.94 87 GLY A N 1
ATOM 689 C CA . GLY A 1 87 ? -10.666 0.652 2.006 1.00 95.94 87 GLY A CA 1
ATOM 690 C C . GLY A 1 87 ? -9.982 1.492 0.917 1.00 95.94 87 GLY A C 1
ATOM 691 O O . GLY A 1 87 ? -8.894 2.025 1.146 1.00 95.94 87 GLY A O 1
ATOM 692 N N . ALA A 1 88 ? -10.596 1.651 -0.262 1.00 95.75 88 ALA A N 1
ATOM 693 C CA . ALA A 1 88 ? -9.997 2.367 -1.391 1.00 95.75 88 ALA A CA 1
ATOM 694 C C . ALA A 1 88 ? -9.656 3.849 -1.106 1.00 95.75 88 ALA A C 1
ATOM 696 O O . ALA A 1 88 ? -8.608 4.297 -1.577 1.00 95.75 88 ALA A O 1
ATOM 697 N N . PRO A 1 89 ? -10.464 4.626 -0.351 1.00 96.75 89 PRO A N 1
ATOM 698 C CA . PRO A 1 89 ? -10.116 5.998 0.015 1.00 96.75 89 PRO A CA 1
ATOM 699 C C . PRO A 1 89 ? -8.832 6.094 0.847 1.00 96.75 89 PRO A C 1
ATOM 701 O O . PRO A 1 89 ? -7.975 6.919 0.536 1.00 96.75 89 PRO A O 1
ATOM 704 N N . LEU A 1 90 ? -8.664 5.230 1.858 1.00 97.81 90 LEU A N 1
ATOM 705 C CA . LEU A 1 90 ? -7.453 5.201 2.686 1.00 97.81 90 LEU A CA 1
ATOM 706 C C . LEU A 1 90 ? -6.235 4.757 1.867 1.00 97.81 90 LEU A C 1
ATOM 708 O O . LEU A 1 90 ? -5.188 5.395 1.940 1.00 97.81 90 LEU A O 1
ATOM 712 N N . LEU A 1 91 ? -6.389 3.725 1.025 1.00 96.88 91 LEU A N 1
ATOM 713 C CA . LEU A 1 91 ? -5.332 3.285 0.111 1.00 96.88 91 LEU A CA 1
ATOM 714 C C . LEU A 1 91 ? -4.839 4.430 -0.777 1.00 96.88 91 LEU A C 1
ATOM 716 O O . LEU A 1 91 ? -3.631 4.585 -0.934 1.00 96.88 91 LEU A O 1
ATOM 720 N N . ARG A 1 92 ? -5.751 5.217 -1.363 1.00 95.81 92 ARG A N 1
ATOM 721 C CA . ARG A 1 92 ? -5.382 6.329 -2.252 1.00 95.81 92 ARG A CA 1
ATOM 722 C C . ARG A 1 92 ? -4.643 7.420 -1.494 1.00 95.81 92 ARG A C 1
ATOM 724 O O . ARG A 1 92 ? -3.545 7.759 -1.904 1.00 95.81 92 ARG A O 1
ATOM 731 N N . LYS A 1 93 ? -5.182 7.872 -0.355 1.00 97.50 93 LYS A N 1
ATOM 732 C CA . LYS A 1 93 ? -4.525 8.880 0.494 1.00 97.50 93 LYS A CA 1
ATOM 733 C C . LYS A 1 93 ? -3.098 8.477 0.866 1.00 97.50 93 LYS A C 1
ATOM 735 O O . LYS A 1 93 ? -2.185 9.279 0.730 1.00 97.50 93 LYS A O 1
ATOM 740 N N . LEU A 1 94 ? -2.903 7.233 1.306 1.00 97.00 94 LEU A N 1
ATOM 741 C CA . LEU A 1 94 ? -1.577 6.739 1.675 1.00 97.00 94 LEU A CA 1
ATOM 742 C C . LEU A 1 94 ? -0.660 6.572 0.461 1.00 97.00 94 LEU A C 1
ATOM 744 O O . LEU A 1 94 ? 0.514 6.909 0.540 1.00 97.00 94 LEU A O 1
ATOM 748 N N . SER A 1 95 ? -1.180 6.078 -0.665 1.00 94.44 95 SER A N 1
ATOM 749 C CA . SER A 1 95 ? -0.385 5.954 -1.894 1.00 94.44 95 SER A CA 1
ATOM 750 C C . SER A 1 95 ? 0.095 7.326 -2.365 1.00 94.44 95 SER A C 1
ATOM 752 O O . SER A 1 95 ? 1.287 7.499 -2.588 1.00 94.44 95 SER A O 1
ATOM 754 N N . ASP A 1 96 ? -0.806 8.307 -2.440 1.00 94.56 96 ASP A N 1
ATOM 755 C CA . ASP A 1 96 ? -0.491 9.677 -2.855 1.00 94.56 96 ASP A CA 1
ATOM 756 C C . ASP A 1 96 ? 0.503 10.351 -1.893 1.00 94.56 96 ASP A C 1
ATOM 758 O O . ASP A 1 96 ? 1.326 11.149 -2.328 1.00 94.56 96 ASP A O 1
ATOM 762 N N . PHE A 1 97 ? 0.452 10.017 -0.599 1.00 95.38 97 PHE A N 1
ATOM 763 C CA . PHE A 1 97 ? 1.374 10.545 0.407 1.00 95.38 97 PHE A CA 1
ATOM 764 C C . PHE A 1 97 ? 2.783 9.945 0.329 1.00 95.38 97 PHE A C 1
ATOM 766 O O . PHE A 1 97 ? 3.753 10.669 0.535 1.00 95.38 97 PHE A O 1
ATOM 773 N N . PHE A 1 98 ? 2.915 8.637 0.080 1.00 93.19 98 PHE A N 1
ATOM 774 C CA . PHE A 1 98 ? 4.225 7.975 0.063 1.00 93.19 98 PHE A CA 1
ATOM 775 C C . PHE A 1 98 ? 4.943 8.088 -1.284 1.00 93.19 98 PHE A C 1
ATOM 777 O O . PHE A 1 98 ? 6.172 8.117 -1.316 1.00 93.19 98 PHE A O 1
ATOM 784 N N . ILE A 1 99 ? 4.204 8.164 -2.394 1.00 89.88 99 ILE A N 1
ATOM 785 C CA . ILE A 1 99 ? 4.799 8.325 -3.724 1.00 89.88 99 ILE A CA 1
ATOM 786 C C . ILE A 1 99 ? 5.560 9.654 -3.787 1.00 89.88 99 ILE A C 1
ATOM 788 O O . ILE A 1 99 ? 4.999 10.725 -3.577 1.00 89.88 99 ILE A O 1
ATOM 792 N N . GLY A 1 100 ? 6.845 9.583 -4.120 1.00 86.19 100 GLY A N 1
ATOM 793 C CA . GLY A 1 100 ? 7.735 10.725 -4.287 1.00 86.19 100 GLY A CA 1
ATOM 794 C C . GLY A 1 100 ? 8.146 11.406 -2.985 1.00 86.19 100 GLY A C 1
ATOM 795 O O . GLY A 1 100 ? 8.835 12.423 -3.047 1.00 86.19 100 GLY A O 1
ATOM 796 N N . ASN A 1 101 ? 7.743 10.883 -1.824 1.00 90.44 101 ASN A N 1
ATOM 797 C CA . ASN A 1 101 ? 8.024 11.517 -0.543 1.00 90.44 101 ASN A CA 1
ATOM 798 C C . ASN A 1 101 ? 9.417 11.115 -0.024 1.00 90.44 101 ASN A C 1
ATOM 800 O O . ASN A 1 101 ? 9.591 9.969 0.395 1.00 90.44 101 ASN A O 1
ATOM 804 N N . PRO A 1 102 ? 10.401 12.037 -0.015 1.00 86.62 102 PRO A N 1
ATOM 805 C CA . PRO A 1 102 ? 11.798 11.717 0.277 1.00 86.62 102 PRO A CA 1
ATOM 806 C C . PRO A 1 102 ? 12.021 11.169 1.689 1.00 86.62 102 PRO A C 1
ATOM 808 O O . PRO A 1 102 ? 12.974 10.416 1.890 1.00 86.62 102 PRO A O 1
ATOM 811 N N . ASP A 1 103 ? 11.133 11.480 2.635 1.00 88.31 103 ASP A N 1
ATOM 812 C CA . ASP A 1 103 ? 11.245 11.025 4.022 1.00 88.31 103 ASP A CA 1
ATOM 813 C C . ASP A 1 103 ? 11.050 9.500 4.152 1.00 88.31 103 ASP A C 1
ATOM 815 O O . ASP A 1 103 ? 11.515 8.891 5.115 1.00 88.31 103 ASP A O 1
ATOM 819 N N . PHE A 1 104 ? 10.433 8.854 3.151 1.00 88.00 104 PHE A N 1
ATOM 820 C CA . PHE A 1 104 ? 10.108 7.420 3.153 1.00 88.00 104 PHE A CA 1
ATOM 821 C C . PHE A 1 104 ? 10.826 6.608 2.057 1.00 88.00 104 PHE A C 1
ATOM 823 O O . PHE A 1 104 ? 10.438 5.469 1.789 1.00 88.00 104 PHE A O 1
ATOM 830 N N . LEU A 1 105 ? 11.878 7.162 1.435 1.00 82.12 105 LEU A N 1
ATOM 831 C CA . LEU A 1 105 ? 12.640 6.503 0.355 1.00 82.12 105 LEU A CA 1
ATOM 832 C C . LEU A 1 105 ? 13.975 5.858 0.790 1.00 82.12 105 LEU A C 1
ATOM 834 O O . LEU A 1 105 ? 14.540 5.083 0.021 1.00 82.12 105 LEU A O 1
ATOM 838 N N . ASP A 1 106 ? 14.479 6.149 1.997 1.00 81.44 106 ASP A N 1
ATOM 839 C CA . ASP A 1 106 ? 15.737 5.594 2.556 1.00 81.44 106 ASP A CA 1
ATOM 840 C C . ASP A 1 106 ? 15.495 4.930 3.929 1.00 81.44 106 ASP A C 1
ATOM 842 O O . ASP A 1 106 ? 16.218 5.123 4.913 1.00 81.44 106 ASP A O 1
ATOM 846 N N . MET A 1 107 ? 14.414 4.153 4.030 1.00 85.56 107 MET A N 1
ATOM 847 C CA . MET A 1 107 ? 14.032 3.497 5.279 1.00 85.56 107 MET A CA 1
ATOM 848 C C . MET A 1 107 ? 14.956 2.313 5.617 1.00 85.56 107 MET A C 1
ATOM 850 O O . MET A 1 107 ? 15.462 1.635 4.717 1.00 85.56 107 MET A O 1
ATOM 854 N N . PRO A 1 108 ? 15.139 1.956 6.906 1.00 83.38 108 PRO A N 1
ATOM 855 C CA . PRO A 1 108 ? 15.995 0.831 7.307 1.00 83.38 108 PRO A CA 1
ATOM 856 C C . PRO A 1 108 ? 15.606 -0.509 6.658 1.00 83.38 108 PRO A C 1
ATOM 858 O O . PRO A 1 108 ? 16.466 -1.345 6.351 1.00 83.38 108 PRO A O 1
ATOM 861 N N . LYS A 1 109 ? 14.299 -0.726 6.456 1.00 84.88 109 LYS A N 1
ATOM 862 C CA . LYS A 1 109 ? 13.706 -1.893 5.798 1.00 84.88 109 LYS A CA 1
ATOM 863 C C . LYS A 1 109 ? 12.428 -1.505 5.056 1.00 84.88 109 LYS A C 1
ATOM 865 O O . LYS A 1 109 ? 11.891 -0.417 5.206 1.00 84.88 109 LYS A O 1
ATOM 870 N N . LYS A 1 110 ? 11.961 -2.441 4.229 1.00 88.12 110 LYS A N 1
ATOM 871 C CA . LYS A 1 110 ? 10.659 -2.366 3.563 1.00 88.12 110 LYS A CA 1
ATOM 872 C C . LYS A 1 110 ? 9.518 -2.339 4.577 1.00 88.12 110 LYS A C 1
ATOM 874 O O . LYS A 1 110 ? 9.523 -3.174 5.479 1.00 88.12 110 LYS A O 1
ATOM 879 N N . PHE A 1 111 ? 8.513 -1.508 4.325 1.00 93.31 111 PHE A N 1
ATOM 880 C CA . PHE A 1 111 ? 7.303 -1.425 5.139 1.00 93.31 111 PHE A CA 1
ATOM 881 C C . PHE A 1 111 ? 6.065 -1.774 4.309 1.00 93.31 111 PHE A C 1
ATOM 883 O O . PHE A 1 111 ? 5.793 -1.173 3.272 1.00 93.31 111 PHE A O 1
ATOM 890 N N . LYS A 1 112 ? 5.311 -2.794 4.715 1.00 95.00 112 LYS A N 1
ATOM 891 C CA . LYS A 1 112 ? 4.137 -3.303 3.997 1.00 95.00 112 LYS A CA 1
ATOM 892 C C . LYS A 1 112 ? 2.860 -2.933 4.739 1.00 95.00 112 LYS A C 1
ATOM 894 O O . LYS A 1 112 ? 2.649 -3.397 5.858 1.00 95.00 112 LYS A O 1
ATOM 899 N N . PHE A 1 113 ? 1.966 -2.230 4.052 1.00 97.56 113 PHE A N 1
ATOM 900 C CA . PHE A 1 113 ? 0.607 -1.970 4.522 1.00 97.56 113 PHE A CA 1
ATOM 901 C C . PHE A 1 113 ? -0.411 -2.947 3.927 1.00 97.56 113 PHE A C 1
ATOM 903 O O . PHE A 1 113 ? -0.254 -3.427 2.797 1.00 97.56 113 PHE A O 1
ATOM 910 N N . SER A 1 114 ? -1.497 -3.192 4.655 1.00 98.00 114 SER A N 1
ATOM 911 C CA . SER A 1 114 ? -2.711 -3.804 4.106 1.00 98.00 114 SER A CA 1
ATOM 912 C C . SER A 1 114 ? -3.968 -3.193 4.712 1.00 98.00 114 SER A C 1
ATOM 914 O O . SER A 1 114 ? -3.965 -2.830 5.883 1.00 98.00 114 SER A O 1
ATOM 916 N N . ILE A 1 115 ? -5.030 -3.083 3.917 1.00 98.06 115 ILE A N 1
ATOM 917 C CA . ILE A 1 115 ? -6.313 -2.497 4.314 1.00 98.06 115 ILE A CA 1
ATOM 918 C C . ILE A 1 115 ? -7.431 -3.447 3.884 1.00 98.06 115 ILE A C 1
ATOM 920 O O . ILE A 1 115 ? -7.598 -3.715 2.695 1.00 98.06 115 ILE A O 1
ATOM 924 N N . SER A 1 116 ? -8.211 -3.953 4.834 1.00 96.06 116 SER A N 1
ATOM 925 C CA . SER A 1 116 ? -9.380 -4.792 4.564 1.00 96.06 116 SER A CA 1
ATOM 926 C C . SER A 1 116 ? -10.643 -4.173 5.142 1.00 96.06 116 SER A C 1
ATOM 928 O O . SER A 1 116 ? -10.692 -3.837 6.321 1.00 96.06 116 SER A O 1
ATOM 930 N N . GLY A 1 117 ? -11.675 -4.089 4.306 1.00 95.25 117 GLY A N 1
ATOM 931 C CA . GLY A 1 117 ? -13.037 -3.735 4.696 1.00 95.25 117 GLY A CA 1
ATOM 932 C C . GLY A 1 117 ? -13.873 -4.899 5.222 1.00 95.25 117 GLY A C 1
ATOM 933 O O . GLY A 1 117 ? -14.933 -4.683 5.796 1.00 95.25 117 GLY A O 1
ATOM 934 N N . CYS A 1 118 ? -13.423 -6.136 5.007 1.00 91.94 118 CYS A N 1
ATOM 935 C CA . CYS A 1 118 ? -14.192 -7.354 5.263 1.00 91.94 118 CYS A CA 1
ATOM 936 C C . CYS A 1 118 ? -13.385 -8.383 6.071 1.00 91.94 118 CYS A C 1
ATOM 938 O O . CYS A 1 118 ? -12.159 -8.284 6.199 1.00 91.94 118 CYS A O 1
ATOM 940 N N . GLY A 1 119 ? -14.079 -9.406 6.575 1.00 87.00 119 GLY A N 1
ATOM 941 C CA . GLY A 1 119 ? -13.492 -10.487 7.375 1.00 87.00 119 GLY A CA 1
ATOM 942 C C . GLY A 1 119 ? -12.820 -11.617 6.581 1.00 87.00 119 GLY A C 1
ATOM 943 O O . GLY A 1 119 ? -12.302 -12.543 7.192 1.00 87.00 119 GLY A O 1
ATOM 944 N N . TYR A 1 120 ? -12.808 -11.567 5.243 1.00 90.62 120 TYR A N 1
ATOM 945 C CA . TYR A 1 120 ? -12.307 -12.664 4.395 1.00 90.62 120 TYR A CA 1
ATOM 946 C C . TYR A 1 120 ? -10.770 -12.764 4.300 1.00 90.62 120 TYR A C 1
ATOM 948 O O . TYR A 1 120 ? -10.258 -13.689 3.678 1.00 90.62 120 TYR A O 1
ATOM 956 N N . ASP A 1 121 ? -10.033 -11.804 4.870 1.00 90.75 121 ASP A N 1
ATOM 957 C CA . ASP A 1 121 ? -8.558 -11.749 4.901 1.00 90.75 121 ASP A CA 1
ATOM 958 C C . ASP A 1 121 ? -7.857 -11.918 3.532 1.00 90.75 121 ASP A C 1
ATOM 960 O O . ASP A 1 121 ? -6.751 -12.449 3.409 1.00 90.75 121 ASP A O 1
ATOM 964 N N . CYS A 1 122 ? -8.471 -11.410 2.459 1.00 92.50 122 CYS A N 1
ATOM 965 C CA . CYS A 1 122 ? -7.882 -11.437 1.114 1.00 92.50 122 CYS A CA 1
ATOM 966 C C . CYS A 1 122 ? -6.554 -10.656 1.005 1.00 92.50 122 CYS A C 1
ATOM 968 O O . CYS A 1 122 ? -5.769 -10.887 0.084 1.00 92.50 122 CYS A O 1
ATOM 970 N N . THR A 1 123 ? -6.281 -9.750 1.948 1.00 95.12 123 THR A N 1
ATOM 971 C CA . THR A 1 123 ? -5.048 -8.956 2.023 1.00 95.12 123 THR A CA 1
ATOM 972 C C . THR A 1 123 ? -3.960 -9.588 2.896 1.00 95.12 123 THR A C 1
ATOM 974 O O . THR A 1 123 ? -2.836 -9.072 2.929 1.00 95.12 123 THR A O 1
ATOM 977 N N . ARG A 1 124 ? -4.254 -10.722 3.552 1.00 95.62 124 ARG A N 1
ATOM 978 C CA . ARG A 1 124 ? -3.337 -11.475 4.422 1.00 95.62 124 ARG A CA 1
ATOM 979 C C . ARG A 1 124 ? -2.762 -10.585 5.526 1.00 95.62 124 ARG A C 1
ATOM 981 O O . ARG A 1 124 ? -1.545 -10.403 5.628 1.00 95.62 124 ARG A O 1
ATOM 988 N N . ALA A 1 125 ? -3.632 -9.999 6.338 1.00 96.12 125 ALA A N 1
ATOM 989 C CA . ALA A 1 125 ? -3.315 -8.951 7.303 1.00 96.12 125 ALA A CA 1
ATOM 990 C C . ALA A 1 125 ? -2.113 -9.304 8.202 1.00 96.12 125 ALA A C 1
ATOM 992 O O . ALA A 1 125 ? -1.203 -8.496 8.386 1.00 96.12 125 ALA A O 1
ATOM 993 N N . VAL A 1 126 ? -2.031 -10.555 8.664 1.00 96.50 126 VAL A N 1
ATOM 994 C CA . VAL A 1 126 ? -1.014 -11.019 9.625 1.00 96.50 126 VAL A CA 1
ATOM 995 C C . VAL A 1 126 ? 0.432 -11.049 9.105 1.00 96.50 126 VAL A C 1
ATOM 997 O O . VAL A 1 126 ? 1.351 -11.233 9.897 1.00 96.50 126 VAL A O 1
ATOM 1000 N N . ILE A 1 127 ? 0.674 -10.877 7.801 1.00 96.12 127 ILE A N 1
ATOM 1001 C CA . ILE A 1 127 ? 2.034 -10.860 7.218 1.00 96.12 127 ILE A CA 1
ATOM 1002 C C . ILE A 1 127 ? 2.493 -9.468 6.749 1.00 96.12 127 ILE A C 1
ATOM 1004 O O . ILE A 1 127 ? 3.523 -9.347 6.068 1.00 96.12 127 ILE A O 1
ATOM 1008 N N . ASN A 1 128 ? 1.738 -8.422 7.083 1.00 96.88 128 ASN A N 1
ATOM 1009 C CA . ASN A 1 128 ? 2.067 -7.026 6.796 1.00 96.88 128 ASN A CA 1
ATOM 1010 C C . ASN A 1 128 ? 2.675 -6.348 8.037 1.00 96.88 128 ASN A C 1
ATOM 1012 O O . ASN A 1 128 ? 2.415 -6.770 9.163 1.00 96.88 128 ASN A O 1
ATOM 1016 N N . ASP A 1 129 ? 3.505 -5.322 7.824 1.00 96.31 129 ASP A N 1
ATOM 1017 C CA . ASP A 1 129 ? 4.122 -4.562 8.920 1.00 96.31 129 ASP A CA 1
ATOM 1018 C C . ASP A 1 129 ? 3.060 -3.770 9.683 1.00 96.31 129 ASP A C 1
ATOM 1020 O O . ASP A 1 129 ? 3.106 -3.728 10.910 1.00 96.31 129 ASP A O 1
ATOM 1024 N N . LEU A 1 130 ? 2.058 -3.252 8.964 1.00 98.12 130 LEU A N 1
ATOM 1025 C CA . LEU A 1 130 ? 0.830 -2.704 9.526 1.00 98.12 130 LEU A CA 1
ATOM 1026 C C . LEU A 1 130 ? -0.383 -3.141 8.698 1.00 98.12 130 LEU A C 1
ATOM 1028 O O . LEU A 1 130 ? -0.403 -3.023 7.469 1.00 98.12 130 LEU A O 1
ATOM 1032 N N . ALA A 1 131 ? -1.417 -3.636 9.367 1.00 98.12 131 ALA A N 1
ATOM 1033 C CA . ALA A 1 131 ? -2.677 -3.996 8.740 1.00 98.12 131 ALA A CA 1
ATOM 1034 C C . ALA A 1 131 ? -3.857 -3.304 9.415 1.00 98.12 131 ALA A C 1
ATOM 1036 O O . ALA A 1 131 ? -3.991 -3.361 10.633 1.00 98.12 131 ALA A O 1
ATOM 1037 N N . PHE A 1 132 ? -4.726 -2.726 8.594 1.00 98.19 132 PHE A N 1
ATOM 1038 C CA . PHE A 1 132 ? -6.019 -2.172 8.963 1.00 98.19 132 PHE A CA 1
ATOM 1039 C C . PHE A 1 132 ? -7.093 -3.198 8.618 1.00 98.19 132 PHE A C 1
ATOM 1041 O O . PHE A 1 132 ? -7.252 -3.562 7.451 1.00 98.19 132 PHE A O 1
ATOM 1048 N N . VAL A 1 133 ? -7.831 -3.668 9.618 1.00 97.31 133 VAL A N 1
ATOM 1049 C CA . VAL A 1 133 ? -8.967 -4.574 9.420 1.00 97.31 133 VAL A CA 1
ATOM 1050 C C . VAL A 1 133 ? -10.209 -3.898 9.968 1.00 97.31 133 VAL A C 1
ATOM 1052 O O . VAL A 1 133 ? -10.247 -3.547 11.147 1.00 97.31 133 VAL A O 1
ATOM 1055 N N . ALA A 1 134 ? -11.199 -3.674 9.109 1.00 97.19 134 ALA A N 1
ATOM 1056 C CA . ALA A 1 134 ? -12.430 -3.015 9.503 1.00 97.19 134 ALA A CA 1
ATOM 1057 C C . ALA A 1 134 ? -13.169 -3.849 10.554 1.00 97.19 134 ALA A C 1
ATOM 1059 O O . ALA A 1 134 ? -13.313 -5.066 10.419 1.00 97.19 134 ALA A O 1
ATOM 1060 N N . VAL A 1 135 ? -13.630 -3.185 11.607 1.00 96.50 135 VAL A N 1
ATOM 1061 C CA . VAL A 1 135 ? -14.384 -3.788 12.706 1.00 96.50 135 VAL A CA 1
ATOM 1062 C C . VAL A 1 135 ? -15.501 -2.852 13.138 1.00 96.50 135 VAL A C 1
ATOM 1064 O O . VAL A 1 135 ? -15.394 -1.630 13.038 1.00 96.50 135 VAL A 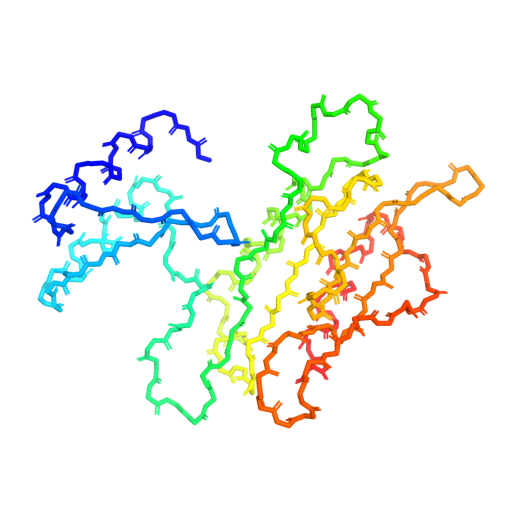O 1
ATOM 1067 N N . LYS A 1 136 ? -16.571 -3.440 13.669 1.00 96.00 136 LYS A N 1
ATOM 1068 C CA . LYS A 1 136 ? -17.639 -2.708 14.342 1.00 96.00 136 LYS A CA 1
ATOM 1069 C C . LYS A 1 136 ? -17.424 -2.783 15.852 1.00 96.00 136 LYS A C 1
ATOM 1071 O O . LYS A 1 136 ? -17.278 -3.876 16.399 1.00 96.00 136 LYS A O 1
ATOM 1076 N N . LYS A 1 137 ? -17.412 -1.632 16.523 1.00 94.50 137 LYS A N 1
ATOM 1077 C CA . LYS A 1 137 ? -17.338 -1.506 17.982 1.00 94.50 137 LYS A CA 1
ATOM 1078 C C . LYS A 1 137 ? -18.538 -0.688 18.447 1.00 94.50 137 LYS A C 1
ATOM 1080 O O . LYS A 1 137 ? -18.580 0.519 18.243 1.00 94.50 137 LYS A O 1
ATOM 1085 N N . ASN A 1 138 ? -19.501 -1.351 19.086 1.00 93.25 138 ASN A N 1
ATOM 1086 C CA . ASN A 1 138 ? -20.813 -0.771 19.394 1.00 93.25 138 ASN A CA 1
ATOM 1087 C C . ASN A 1 138 ? -21.465 -0.227 18.109 1.00 93.25 138 ASN A C 1
ATOM 1089 O O . ASN A 1 138 ? -21.632 -0.987 17.154 1.00 93.25 138 ASN A O 1
ATOM 1093 N N . ASP A 1 139 ? -21.779 1.065 18.065 1.00 93.75 139 ASP A N 1
ATOM 1094 C CA . ASP A 1 139 ? -22.379 1.732 16.908 1.00 93.75 139 ASP A CA 1
ATOM 1095 C C . ASP A 1 139 ? -21.351 2.386 15.968 1.00 93.75 139 ASP A C 1
ATOM 1097 O O . ASP A 1 139 ? -21.731 2.885 14.911 1.00 93.75 139 ASP A O 1
ATOM 1101 N N . SER A 1 140 ? -20.056 2.326 16.299 1.00 95.94 140 SER A N 1
ATOM 1102 C CA . SER A 1 140 ? -18.976 2.872 15.470 1.00 95.94 140 SER A CA 1
ATOM 1103 C C . SER A 1 140 ? -18.352 1.801 14.579 1.00 95.94 140 SER A C 1
ATOM 1105 O O . SER A 1 140 ? -18.157 0.649 14.987 1.00 95.94 140 SER A O 1
ATOM 1107 N N . ILE A 1 141 ? -17.992 2.190 13.357 1.00 97.56 141 ILE A N 1
ATOM 1108 C CA . ILE A 1 141 ? -17.218 1.370 12.426 1.00 97.56 141 ILE A CA 1
ATOM 1109 C C . ILE A 1 141 ? -15.864 2.045 12.231 1.00 97.56 141 ILE A C 1
ATOM 1111 O O . ILE A 1 141 ? -15.798 3.219 11.895 1.00 97.56 141 ILE A O 1
ATOM 1115 N N . GLY A 1 142 ? -14.796 1.279 12.411 1.00 97.56 142 GLY A N 1
ATOM 1116 C CA . GLY A 1 142 ? -13.426 1.756 12.278 1.00 97.56 142 GLY A CA 1
ATOM 1117 C C . GLY A 1 142 ? -12.497 0.596 11.966 1.00 97.56 142 GLY A C 1
ATOM 1118 O O . GLY A 1 142 ? -12.923 -0.420 11.415 1.00 97.56 142 GLY A O 1
ATOM 1119 N N . TYR A 1 143 ? -11.233 0.717 12.348 1.00 97.94 143 TYR A N 1
ATOM 1120 C CA . TYR A 1 143 ? -10.221 -0.309 12.136 1.00 97.94 143 TYR A CA 1
ATOM 1121 C C . TYR A 1 143 ? -9.679 -0.848 13.454 1.00 97.94 143 TYR A C 1
ATOM 1123 O O . TYR A 1 143 ? -9.444 -0.110 14.409 1.00 97.94 143 TYR A O 1
ATOM 1131 N N . THR A 1 144 ? -9.410 -2.149 13.486 1.00 97.25 144 THR A N 1
ATOM 1132 C CA . THR A 1 144 ? -8.416 -2.709 14.396 1.00 97.25 144 THR A CA 1
ATOM 1133 C C . THR A 1 144 ? -7.103 -2.897 13.653 1.00 97.25 144 THR A C 1
ATOM 1135 O O . THR A 1 144 ? -7.090 -3.087 12.431 1.00 97.25 144 THR A O 1
ATOM 1138 N N . LEU A 1 145 ? -5.998 -2.834 14.393 1.00 98.06 145 LEU A N 1
ATOM 1139 C CA . LEU A 1 145 ? -4.657 -2.871 13.829 1.00 98.06 145 LEU A CA 1
ATOM 1140 C C . LEU A 1 145 ? -3.903 -4.131 14.228 1.00 98.06 145 LEU A C 1
ATOM 1142 O O . LEU A 1 145 ? -3.901 -4.531 15.396 1.00 98.06 145 LEU A O 1
ATOM 1146 N N . LEU A 1 146 ? -3.200 -4.704 13.256 1.00 98.06 146 LEU A N 1
ATOM 1147 C CA . LEU A 1 146 ? -2.176 -5.724 13.465 1.00 98.06 146 LEU A CA 1
ATOM 1148 C C . LEU A 1 146 ? -0.827 -5.138 13.039 1.00 98.06 146 LEU A C 1
ATOM 1150 O O . LEU A 1 146 ? -0.751 -4.530 11.972 1.00 98.06 146 LEU A O 1
ATOM 1154 N N . ALA A 1 147 ? 0.227 -5.334 13.832 1.00 97.56 147 ALA A N 1
ATOM 1155 C CA . ALA A 1 147 ? 1.553 -4.797 13.524 1.00 97.56 147 ALA A CA 1
ATOM 1156 C C . ALA A 1 147 ? 2.688 -5.819 13.686 1.00 97.56 147 ALA A C 1
ATOM 1158 O O . ALA A 1 147 ? 2.614 -6.735 14.508 1.00 97.56 147 ALA A O 1
ATOM 1159 N N . GLY A 1 148 ? 3.762 -5.641 12.913 1.00 94.69 148 GLY A N 1
ATOM 1160 C CA . GLY A 1 148 ? 5.012 -6.402 13.031 1.00 94.69 148 GLY A CA 1
ATOM 1161 C C . GLY A 1 148 ? 5.061 -7.728 12.260 1.00 94.69 148 GLY A C 1
ATOM 1162 O O . GLY A 1 148 ? 5.877 -8.595 12.586 1.00 94.69 148 GLY A O 1
ATOM 1163 N N . GLY A 1 149 ? 4.197 -7.913 11.258 1.00 95.25 149 GLY A N 1
ATOM 1164 C CA . GLY A 1 149 ? 4.120 -9.133 10.457 1.00 95.25 149 GLY A CA 1
ATOM 1165 C C . GLY A 1 149 ? 5.133 -9.202 9.312 1.00 95.25 149 GLY A C 1
ATOM 1166 O O . GLY A 1 149 ? 5.342 -8.267 8.535 1.00 95.25 149 GLY A O 1
ATOM 1167 N N . GLY A 1 150 ? 5.721 -10.378 9.108 1.00 92.81 150 GLY A N 1
ATOM 1168 C CA . GLY A 1 150 ? 6.624 -10.610 7.991 1.00 92.81 150 GLY A CA 1
ATOM 1169 C C . GLY A 1 150 ? 7.028 -12.065 7.830 1.00 92.81 150 GLY A C 1
ATOM 1170 O O . GLY A 1 150 ? 7.158 -12.802 8.792 1.00 92.81 150 GLY A O 1
ATOM 1171 N N . ILE A 1 151 ? 7.272 -12.470 6.587 1.00 91.25 151 ILE A N 1
ATOM 1172 C CA . ILE A 1 151 ? 7.696 -13.832 6.213 1.00 91.25 151 ILE A CA 1
ATOM 1173 C C . ILE A 1 151 ? 9.173 -13.887 5.789 1.00 91.25 151 ILE A C 1
ATOM 1175 O O . ILE A 1 151 ? 9.583 -14.759 5.031 1.00 91.25 151 ILE A O 1
ATOM 1179 N N . GLY A 1 152 ? 9.966 -12.892 6.196 1.00 84.81 152 GLY A N 1
ATOM 1180 C CA . GLY A 1 152 ? 11.381 -12.813 5.840 1.00 84.81 152 GLY A CA 1
ATOM 1181 C C . GLY A 1 152 ? 12.206 -13.887 6.548 1.00 84.81 152 GLY A C 1
ATOM 1182 O O . GLY A 1 152 ? 11.969 -14.178 7.715 1.00 84.81 152 GLY A O 1
ATOM 1183 N N . ALA A 1 153 ? 13.201 -14.435 5.851 1.00 81.19 153 ALA A N 1
ATOM 1184 C CA . ALA A 1 153 ? 14.131 -15.415 6.415 1.00 81.19 153 ALA A CA 1
ATOM 1185 C C . ALA A 1 153 ? 15.233 -14.780 7.290 1.00 81.19 153 ALA A C 1
ATOM 1187 O O . ALA A 1 153 ? 15.901 -15.477 8.046 1.00 81.19 153 ALA A O 1
ATOM 1188 N N . THR A 1 154 ? 15.440 -13.461 7.198 1.00 78.88 154 THR A N 1
ATOM 1189 C CA . THR A 1 154 ? 16.399 -12.733 8.043 1.00 78.88 154 THR A CA 1
ATOM 1190 C C . THR A 1 154 ? 15.918 -12.713 9.492 1.00 78.88 154 THR A C 1
ATOM 1192 O O . THR A 1 154 ? 14.735 -12.462 9.731 1.00 78.88 154 THR A O 1
ATOM 1195 N N . LEU A 1 155 ? 16.830 -12.930 10.450 1.00 79.31 155 LEU A N 1
ATOM 1196 C CA . LEU A 1 155 ? 16.545 -12.840 11.888 1.00 79.31 155 LEU A CA 1
ATOM 1197 C C . LEU A 1 155 ? 15.742 -11.563 12.214 1.00 79.31 155 LEU A C 1
ATOM 1199 O O . LEU A 1 155 ? 16.076 -10.504 11.675 1.00 79.31 155 LEU A O 1
ATOM 1203 N N . PRO A 1 156 ? 14.690 -11.626 13.059 1.00 78.62 156 PRO A N 1
ATOM 1204 C CA . PRO A 1 156 ? 14.236 -12.781 13.860 1.00 78.62 156 PRO A CA 1
ATOM 1205 C C . PRO A 1 156 ? 13.524 -13.926 13.112 1.00 78.62 156 PRO A C 1
ATOM 1207 O O . PRO A 1 156 ? 13.036 -14.849 13.754 1.00 78.62 156 PRO A O 1
ATOM 1210 N N . GLY A 1 157 ? 13.424 -13.880 11.783 1.00 85.94 157 GLY A N 1
ATOM 1211 C CA . GLY A 1 157 ? 12.686 -14.862 10.989 1.00 85.94 157 GLY A CA 1
ATOM 1212 C C . GLY A 1 157 ? 11.200 -14.510 10.839 1.00 85.94 157 GLY A C 1
ATOM 1213 O O . GLY A 1 157 ? 10.796 -13.384 11.161 1.00 85.94 157 GLY A O 1
ATOM 1214 N N . PRO A 1 158 ? 10.373 -15.439 10.328 1.00 92.38 158 PRO A N 1
ATOM 1215 C CA . PRO A 1 158 ? 8.963 -15.182 10.078 1.00 92.38 158 PRO A CA 1
ATOM 1216 C C . PRO A 1 158 ? 8.207 -14.900 11.382 1.00 92.38 158 PRO A C 1
ATOM 1218 O O . PRO A 1 158 ? 8.372 -15.599 12.379 1.00 92.38 158 PRO A O 1
ATOM 1221 N N . ARG A 1 159 ? 7.359 -13.872 11.367 1.00 94.12 159 ARG A N 1
ATOM 1222 C CA . ARG A 1 159 ? 6.514 -13.458 12.489 1.00 94.12 159 ARG A CA 1
ATOM 1223 C C . ARG A 1 159 ? 5.131 -13.083 11.989 1.00 94.12 159 ARG A C 1
ATOM 1225 O O . ARG A 1 159 ? 4.990 -12.443 10.947 1.00 94.12 159 ARG A O 1
ATOM 1232 N N . LEU A 1 160 ? 4.121 -13.466 12.758 1.00 96.69 160 LEU A N 1
ATOM 1233 C CA . LEU A 1 160 ? 2.762 -12.986 12.560 1.00 96.69 160 LEU A CA 1
ATOM 1234 C C . LEU A 1 160 ? 2.594 -11.650 13.277 1.00 96.69 160 LEU A C 1
ATOM 1236 O O . LEU A 1 160 ? 3.043 -11.493 14.417 1.00 96.69 160 LEU A O 1
ATOM 1240 N N . ALA A 1 161 ? 1.934 -10.714 12.603 1.00 96.88 161 ALA A N 1
ATOM 1241 C CA . ALA A 1 161 ? 1.565 -9.434 13.172 1.00 96.88 161 ALA A CA 1
ATOM 1242 C C . ALA A 1 161 ? 0.700 -9.646 14.421 1.00 96.88 161 ALA A C 1
ATOM 1244 O O . ALA A 1 161 ? -0.177 -10.513 14.445 1.00 96.88 161 ALA A O 1
ATOM 1245 N N . GLN A 1 162 ? 0.958 -8.858 15.458 1.00 97.69 162 GLN A N 1
ATOM 1246 C CA . GLN A 1 162 ? 0.227 -8.918 16.717 1.00 97.69 162 GLN A CA 1
ATOM 1247 C C . GLN A 1 162 ? -0.870 -7.855 16.738 1.00 97.69 162 GLN A C 1
ATOM 1249 O O . GLN A 1 162 ? -0.650 -6.753 16.229 1.00 97.69 162 GLN A O 1
ATOM 1254 N N . PRO A 1 163 ? -2.039 -8.143 17.332 1.00 97.25 163 PRO A N 1
ATOM 1255 C CA . PRO A 1 163 ? -3.073 -7.136 17.499 1.00 97.25 163 PRO A CA 1
ATOM 1256 C C . PRO A 1 163 ? -2.573 -6.044 18.440 1.00 97.25 163 PRO A C 1
ATOM 1258 O O . PRO A 1 163 ? -2.176 -6.325 19.570 1.00 97.25 163 PRO A O 1
ATOM 1261 N N . LEU A 1 164 ? -2.661 -4.791 17.997 1.00 96.94 164 LEU A N 1
ATOM 1262 C CA . LEU A 1 164 ? -2.362 -3.632 18.839 1.00 96.94 164 LEU A CA 1
ATOM 1263 C C . LEU A 1 164 ? -3.444 -3.392 19.901 1.00 96.94 164 LEU A C 1
ATOM 1265 O O . LEU A 1 164 ? -3.239 -2.611 20.823 1.00 96.94 164 LEU A O 1
ATOM 1269 N N . LYS A 1 165 ? -4.591 -4.082 19.788 1.00 95.38 165 LYS A N 1
ATOM 1270 C CA . LYS A 1 165 ? -5.748 -3.970 20.694 1.00 95.38 165 LYS A CA 1
ATOM 1271 C C . LYS A 1 165 ? -6.294 -2.540 20.793 1.00 95.38 165 LYS A C 1
ATOM 1273 O O . LYS A 1 165 ? -6.865 -2.156 21.809 1.00 95.38 165 LYS A O 1
ATOM 1278 N N . VAL A 1 166 ? -6.151 -1.784 19.708 1.00 95.88 166 VAL A N 1
ATOM 1279 C CA . VAL A 1 166 ? -6.726 -0.450 19.542 1.00 95.88 166 VAL A CA 1
ATOM 1280 C C . VAL A 1 166 ? -7.874 -0.485 18.540 1.00 95.88 166 VAL A C 1
ATOM 1282 O O . VAL A 1 166 ? -7.934 -1.356 17.664 1.00 95.88 166 VAL A O 1
ATOM 1285 N N . PHE A 1 167 ? -8.782 0.468 18.706 1.00 97.88 167 PHE A N 1
ATOM 1286 C CA . PHE A 1 167 ? -9.804 0.819 17.733 1.00 97.88 167 PHE A CA 1
ATOM 1287 C C . PHE A 1 167 ? -9.448 2.201 17.194 1.00 97.88 167 PHE A C 1
ATOM 1289 O O . PHE A 1 167 ? -9.194 3.103 17.989 1.00 97.88 167 PHE A O 1
ATOM 1296 N N . VAL A 1 168 ? -9.385 2.325 15.875 1.00 97.94 168 VAL A N 1
ATOM 1297 C CA . VAL A 1 168 ? -9.002 3.546 15.165 1.00 97.94 168 VAL A CA 1
ATOM 1298 C C . VAL A 1 168 ? -10.191 3.988 14.335 1.00 97.94 168 VAL A C 1
ATOM 1300 O O . VAL A 1 168 ? -10.687 3.209 13.517 1.00 97.94 168 VAL A O 1
ATOM 1303 N N . GLU A 1 169 ? -10.651 5.214 14.561 1.00 97.81 169 GLU A N 1
ATOM 1304 C CA . GLU A 1 169 ? -11.714 5.807 13.756 1.00 97.81 169 GLU A CA 1
ATOM 1305 C C . GLU A 1 169 ? -11.231 6.008 12.311 1.00 97.81 169 GLU A C 1
ATOM 1307 O O . GLU A 1 169 ? -10.032 6.064 12.017 1.00 97.81 169 GLU A O 1
ATOM 1312 N N . THR A 1 170 ? -12.162 6.062 11.365 1.00 96.94 170 THR A N 1
ATOM 1313 C CA . THR A 1 170 ? -11.816 6.096 9.934 1.00 96.94 170 THR A CA 1
ATOM 1314 C C . THR A 1 170 ? -11.018 7.335 9.525 1.00 96.94 170 THR A C 1
ATOM 1316 O O . THR A 1 170 ? -10.187 7.269 8.617 1.00 96.94 170 THR A O 1
ATOM 1319 N N . GLU A 1 171 ? -11.271 8.444 10.205 1.00 97.31 171 GLU A N 1
ATOM 1320 C CA . GLU A 1 171 ? -10.639 9.747 10.067 1.00 97.31 171 GLU A CA 1
ATOM 1321 C C . GLU A 1 171 ? -9.177 9.733 10.523 1.00 97.31 171 GLU A C 1
ATOM 1323 O O . GLU A 1 171 ? -8.330 10.281 9.821 1.00 97.31 171 GLU A O 1
ATOM 1328 N N . ASP A 1 172 ? -8.875 9.013 11.605 1.00 98.06 172 ASP A N 1
ATOM 1329 C CA . ASP A 1 172 ? -7.536 8.924 12.197 1.00 98.06 172 ASP A CA 1
ATOM 1330 C C . ASP A 1 172 ? -6.649 7.890 11.486 1.00 98.06 172 ASP A C 1
ATOM 1332 O O . ASP A 1 172 ? -5.434 7.842 11.683 1.00 98.06 172 ASP A O 1
ATOM 1336 N N . ALA A 1 173 ? -7.233 7.023 10.652 1.00 98.06 173 ALA A N 1
ATOM 1337 C CA . ALA A 1 173 ? -6.525 5.895 10.049 1.00 98.06 173 ALA A CA 1
ATOM 1338 C C . ALA A 1 173 ? -5.315 6.312 9.194 1.00 98.06 173 ALA A C 1
ATOM 1340 O O . ALA A 1 173 ? -4.326 5.580 9.137 1.00 98.06 173 ALA A O 1
ATOM 1341 N N . PHE A 1 174 ? -5.385 7.476 8.538 1.00 98.56 174 PHE A N 1
ATOM 1342 C CA . PHE A 1 174 ? -4.257 8.026 7.785 1.00 98.56 174 PHE A CA 1
ATOM 1343 C C . PHE A 1 174 ? -3.116 8.431 8.724 1.00 98.56 174 PHE A C 1
ATOM 1345 O O . PHE A 1 174 ? -2.003 7.935 8.566 1.00 98.56 174 PHE A O 1
ATOM 1352 N N . ASP A 1 175 ? -3.409 9.253 9.732 1.00 98.31 175 ASP A N 1
ATOM 1353 C CA . ASP A 1 175 ? -2.405 9.759 10.671 1.00 98.31 175 ASP A CA 1
ATOM 1354 C C . ASP A 1 175 ? -1.746 8.618 11.451 1.00 98.31 175 ASP A C 1
ATOM 1356 O O . ASP A 1 175 ? -0.529 8.588 11.616 1.00 98.31 175 ASP A O 1
ATOM 1360 N N . VAL A 1 176 ? -2.526 7.608 11.848 1.00 98.06 176 VAL A N 1
ATOM 1361 C CA . VAL A 1 176 ? -1.995 6.412 12.511 1.00 98.06 176 VAL A CA 1
ATOM 1362 C C . VAL A 1 176 ? -1.080 5.605 11.586 1.00 98.06 176 VAL A C 1
ATOM 1364 O O . VAL A 1 176 ? -0.071 5.072 12.049 1.00 98.06 176 VAL A O 1
ATOM 1367 N N . ALA A 1 177 ? -1.388 5.506 10.289 1.00 97.88 177 ALA A N 1
ATOM 1368 C CA . ALA A 1 177 ? -0.514 4.824 9.336 1.00 97.88 177 ALA A CA 1
ATOM 1369 C C . ALA A 1 177 ? 0.827 5.550 9.174 1.00 97.88 177 ALA A C 1
ATOM 1371 O O . ALA A 1 177 ? 1.859 4.880 9.145 1.00 97.88 177 ALA A O 1
ATOM 1372 N N . VAL A 1 178 ? 0.805 6.887 9.087 1.00 97.50 178 VAL A N 1
ATOM 1373 C CA . VAL A 1 178 ? 2.011 7.724 8.987 1.00 97.50 178 VAL A CA 1
ATOM 1374 C C . VAL A 1 178 ? 2.838 7.627 10.272 1.00 97.50 178 VAL A C 1
ATOM 1376 O O . VAL A 1 178 ? 4.005 7.248 10.219 1.00 97.50 178 VAL A O 1
ATOM 1379 N N . ALA A 1 179 ? 2.220 7.818 11.438 1.00 96.69 179 ALA A N 1
ATOM 1380 C CA . ALA A 1 179 ? 2.913 7.706 12.720 1.00 96.69 179 ALA A CA 1
ATOM 1381 C C . ALA A 1 179 ? 3.546 6.316 12.927 1.00 96.69 179 ALA A C 1
ATOM 1383 O O . ALA A 1 179 ? 4.647 6.195 13.460 1.00 96.69 179 ALA A O 1
ATOM 1384 N N . ALA A 1 180 ? 2.876 5.246 12.488 1.00 95.62 180 ALA A N 1
ATOM 1385 C CA . ALA A 1 180 ? 3.386 3.883 12.620 1.00 95.62 180 ALA A CA 1
ATOM 1386 C C . ALA A 1 180 ? 4.619 3.594 11.747 1.00 95.62 180 ALA A C 1
ATOM 1388 O O . ALA A 1 180 ? 5.436 2.754 12.124 1.00 95.62 180 ALA A O 1
ATOM 1389 N N . ILE A 1 181 ? 4.751 4.245 10.588 1.00 94.25 181 ILE A N 1
ATOM 1390 C CA . ILE A 1 181 ? 5.925 4.081 9.725 1.00 94.25 181 ILE A CA 1
ATOM 1391 C C . ILE A 1 181 ? 7.078 5.006 10.130 1.00 94.25 181 ILE A C 1
ATOM 1393 O O . ILE A 1 181 ? 8.232 4.626 9.966 1.00 94.25 181 ILE A O 1
ATOM 1397 N N . GLU A 1 182 ? 6.795 6.167 10.723 1.00 93.06 182 GLU A N 1
ATOM 1398 C CA . GLU A 1 182 ? 7.819 7.080 11.258 1.00 93.06 182 GLU A CA 1
ATOM 1399 C C . GLU A 1 182 ? 8.612 6.476 12.427 1.00 93.06 182 GLU A C 1
ATOM 1401 O O . GLU A 1 182 ? 9.783 6.797 12.618 1.00 93.06 182 GLU A O 1
ATOM 1406 N N . ILE A 1 183 ? 7.995 5.576 13.200 1.00 89.69 183 ILE A N 1
ATOM 1407 C CA . ILE A 1 183 ? 8.648 4.868 14.314 1.00 89.69 183 ILE A CA 1
ATOM 1408 C C . ILE A 1 183 ? 9.380 3.577 13.894 1.00 89.69 183 ILE A C 1
ATOM 1410 O O . ILE A 1 183 ? 9.885 2.869 14.769 1.00 89.69 183 ILE A O 1
ATOM 1414 N N . HIS A 1 184 ? 9.379 3.228 12.599 1.00 78.81 184 HIS A N 1
ATOM 1415 C CA . HIS A 1 184 ? 9.918 1.967 12.068 1.00 78.81 184 HIS A CA 1
ATOM 1416 C C . HIS A 1 184 ? 11.451 1.880 12.053 1.00 78.81 184 HIS A C 1
ATOM 1418 O O . HIS A 1 184 ? 12.118 2.837 11.601 1.00 78.81 184 HIS A O 1
#

InterPro domains:
  IPR005117 Nitrite/Sulfite reductase ferredoxin-like domain [PF03460] 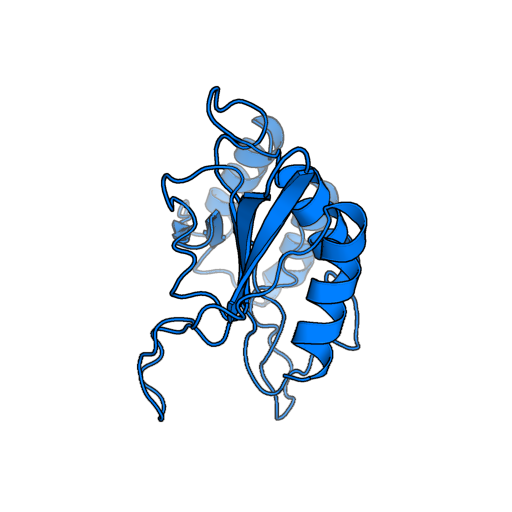(1-47)
  IPR006066 Nitrite/sulphite reductase iron-sulphur/sirohaem-binding site [PS00365] (116-132)
  IPR006067 Nitrite/sulphite reductase 4Fe-4S domain [PF01077] (68-183)
  IPR036136 Nitrite/Sulfite reductase ferredoxin-like domain superfamily [SSF55124] (2-53)
  IPR045854 Nitrite and sulphite reductase 4Fe-4S domain-like superfamily [G3DSA:3.30.413.10] (71-184)
  IPR045854 Nitrite and sulphite reductase 4Fe-4S domain-like superfamily [SSF56014] (68-182)
  IPR051329 Nitrite and Sulfite Reductase 4Fe-4S Domain-Containing Protein [PTHR32439] (2-183)

Secondary structure (DSSP, 8-state):
--HHHHHHHHHHHHHHSTT--EE-TTS-EE--S--GGGHHHHHHHHHHTT----SS-----SS--B-B---EE-TTTTT-TT-SS--HHHHHHHHHHHTT-GGGSSBSS-B-EEEESSTT-TT-GGGSSEEEEEEEETTEEEEEEEES-B--SSTT--BPPEEEEEEE-TTTHHHHHHHHHHT-

Sequence (184 aa):
MNSKQLRKIANLTKRYSRNHAEITNRQSIQLHWIDAQDALEIFSIMDKIGFTTDMCGQGFKGARYGDARNILCCPVSGFEKDELLNGAPLLRKLSDFFIGNPDFLDMPKKFKFSISGCGYDCTRAVINDLAFVAVKKNDSIGYTLLAGGGIGATLPGPRLAQPLKVFVETEDAFDVAVAAIEIH

Foldseek 3Di:
DDPVLVVLVQVCCVPAQVSDWDQDLQRDIDGPNGDPVCVVVVQVSQVVSPHHPPQDFDPDPDPAREAEHQEAEDPCQVNDPAFQHRCVVLSVLQVVCRVPPPVGRRHNHYFYEYEYRDDPCSVVQFQGQKYWYWDDDPPAIFTWIFHDAHQDCPPVHGGTTHTPPDGDHHVCSNVVVVVSRNVD

pLDDT: mean 91.53, std 9.68, range [49.5, 98.56]